Protein AF-A0A7C2YLD4-F1 (afdb_monomer_lite)

Secondary structure (DSSP, 8-state):
-GGGGGG-HHHHHHHHHHHHHHHHHHHHHH---HHHHHHHHHHHHHHHHHHHHHHT-HHHHHHHHHHHHHHHHHHHHHHHHHHHHTT---S-HHHHHHHHHHHHHHHTS----GGGTTHHHHHHHHHHHHTT--HHHHHHHHHHHHHHHHHHHHHHHHHHHHHHHHHHHHHHHHHHH--

Structure (mmCIF, N/CA/C/O backbone):
data_AF-A0A7C2YLD4-F1
#
_entry.id   AF-A0A7C2YLD4-F1
#
loop_
_atom_site.group_PDB
_atom_site.id
_atom_site.type_symbol
_atom_site.label_atom_id
_atom_site.label_alt_id
_atom_site.label_comp_id
_atom_site.label_asym_id
_atom_site.label_entity_id
_atom_site.label_seq_id
_atom_site.pdbx_PDB_ins_code
_atom_site.Cartn_x
_atom_site.Cartn_y
_atom_site.Cartn_z
_atom_site.occupancy
_atom_site.B_iso_or_equiv
_atom_site.auth_seq_id
_atom_site.auth_comp_id
_atom_site.auth_asym_id
_atom_site.auth_atom_id
_atom_site.pdbx_PDB_model_num
ATOM 1 N N . PHE A 1 1 ? 4.840 -29.848 0.152 1.00 43.28 1 PHE A N 1
ATOM 2 C CA . PHE A 1 1 ? 5.461 -29.881 1.495 1.00 43.28 1 PHE A CA 1
ATOM 3 C C . PHE A 1 1 ? 4.477 -30.068 2.658 1.00 43.28 1 PHE A C 1
ATOM 5 O O . PHE A 1 1 ? 4.867 -30.682 3.639 1.00 43.28 1 PHE A O 1
ATOM 12 N N . ILE A 1 2 ? 3.202 -29.664 2.557 1.00 47.59 2 ILE A N 1
ATOM 13 C CA . ILE A 1 2 ? 2.205 -29.841 3.643 1.00 47.59 2 ILE A CA 1
ATOM 14 C C . ILE A 1 2 ? 1.703 -31.302 3.792 1.00 47.59 2 ILE A C 1
ATOM 16 O O . ILE A 1 2 ? 1.250 -31.703 4.857 1.00 47.59 2 ILE A O 1
ATOM 20 N N . LEU A 1 3 ? 1.869 -32.150 2.770 1.00 46.16 3 LEU A N 1
ATOM 21 C CA . LEU A 1 3 ? 1.395 -33.546 2.785 1.00 46.16 3 LEU A CA 1
ATOM 22 C C . LEU A 1 3 ? 2.348 -34.562 3.449 1.00 46.16 3 LEU A C 1
ATOM 24 O O . LEU A 1 3 ? 1.909 -35.654 3.805 1.00 46.16 3 LEU A O 1
ATOM 28 N N . ALA A 1 4 ? 3.619 -34.209 3.685 1.00 47.94 4 ALA A N 1
ATOM 29 C CA . ALA A 1 4 ? 4.602 -35.107 4.311 1.00 47.94 4 ALA A CA 1
ATOM 30 C C . ALA A 1 4 ? 4.502 -35.160 5.852 1.00 47.94 4 ALA A C 1
ATOM 32 O O . ALA A 1 4 ? 5.054 -36.062 6.478 1.00 47.94 4 ALA A O 1
ATOM 33 N N . ALA A 1 5 ? 3.761 -34.234 6.471 1.00 51.66 5 ALA A N 1
ATOM 34 C CA . ALA A 1 5 ? 3.602 -34.155 7.926 1.00 51.66 5 ALA A CA 1
ATOM 35 C C . ALA A 1 5 ? 2.528 -35.110 8.496 1.00 51.66 5 ALA A C 1
ATOM 37 O O . ALA A 1 5 ? 2.407 -35.252 9.711 1.00 51.66 5 ALA A O 1
ATOM 38 N N . SER A 1 6 ? 1.754 -35.802 7.651 1.00 50.22 6 SER A N 1
ATOM 39 C CA . SER A 1 6 ? 0.603 -36.609 8.096 1.00 50.22 6 SER A CA 1
ATOM 40 C C . SER A 1 6 ? 0.952 -38.008 8.635 1.00 50.22 6 SER A C 1
ATOM 42 O O . SER A 1 6 ? 0.062 -38.750 9.051 1.00 50.22 6 SER A O 1
ATOM 44 N N . ARG A 1 7 ? 2.242 -38.376 8.692 1.00 55.91 7 ARG A N 1
ATOM 45 C CA . ARG A 1 7 ? 2.682 -39.723 9.103 1.00 55.91 7 ARG A CA 1
ATOM 46 C C . ARG A 1 7 ? 2.899 -39.903 10.615 1.00 55.91 7 ARG A C 1
ATOM 48 O O . ARG A 1 7 ? 3.012 -41.035 11.070 1.00 55.91 7 ARG A O 1
ATOM 55 N N . HIS A 1 8 ? 2.867 -38.836 11.419 1.00 58.62 8 HIS A N 1
ATOM 56 C CA . HIS A 1 8 ? 2.947 -38.920 12.886 1.00 58.62 8 HIS A CA 1
ATOM 57 C C . HIS A 1 8 ? 1.684 -38.352 13.553 1.00 58.62 8 HIS A C 1
ATOM 59 O O . HIS A 1 8 ? 1.673 -37.231 14.061 1.00 58.62 8 HIS A O 1
ATOM 65 N N . ARG A 1 9 ? 0.617 -39.163 13.616 1.00 59.12 9 ARG A N 1
ATOM 66 C CA . ARG A 1 9 ? -0.630 -38.831 14.345 1.00 59.12 9 ARG A CA 1
ATOM 67 C C . ARG A 1 9 ? -0.390 -38.446 15.818 1.00 59.12 9 ARG A C 1
ATOM 69 O O . ARG A 1 9 ? -1.164 -37.677 16.376 1.00 59.12 9 ARG A O 1
ATOM 76 N N . GLY A 1 10 ? 0.702 -38.921 16.428 1.00 70.31 10 GLY A N 1
ATOM 77 C CA . GLY A 1 10 ? 1.072 -38.600 17.814 1.00 70.31 10 GLY A CA 1
ATOM 78 C C . GLY A 1 10 ? 1.649 -37.194 18.027 1.00 70.31 10 GLY A C 1
ATOM 79 O O . GLY A 1 10 ? 1.343 -36.567 19.036 1.00 70.31 10 GLY A O 1
ATOM 80 N N . LEU A 1 11 ? 2.435 -36.664 17.079 1.00 72.38 11 LEU A N 1
ATOM 81 C CA . LEU A 1 11 ? 3.076 -35.344 17.220 1.00 72.38 11 LEU A CA 1
ATOM 82 C C . LEU A 1 11 ? 2.067 -34.206 17.087 1.00 72.38 11 LEU A C 1
ATOM 84 O O . LEU A 1 11 ? 2.092 -33.261 17.870 1.00 72.38 11 LEU A O 1
ATOM 88 N N . VAL A 1 12 ? 1.147 -34.328 16.130 1.00 71.94 12 VAL A N 1
ATOM 89 C CA . VAL A 1 12 ? 0.083 -33.339 15.921 1.00 71.94 12 VAL A CA 1
ATOM 90 C C . VAL A 1 12 ? -0.879 -33.328 17.111 1.00 71.94 12 VAL A C 1
ATOM 92 O O . VAL A 1 12 ? -1.245 -32.257 17.583 1.00 71.94 12 VAL A O 1
ATOM 95 N N . GLY A 1 13 ? -1.223 -34.502 17.654 1.00 75.75 13 GLY A N 1
ATOM 96 C CA . GLY A 1 13 ? -2.053 -34.612 18.857 1.00 75.75 13 GLY A CA 1
ATOM 97 C C . GLY A 1 13 ? -1.379 -34.041 20.109 1.00 75.75 13 GLY A C 1
ATOM 98 O O . GLY A 1 13 ? -2.013 -33.308 20.866 1.00 75.75 13 GLY A O 1
ATOM 99 N N . TRP A 1 14 ? -0.084 -34.315 20.304 1.00 81.19 14 TRP A N 1
ATOM 100 C CA . TRP A 1 14 ? 0.693 -33.747 21.409 1.00 81.19 14 TRP A CA 1
ATOM 101 C C . TRP A 1 14 ? 0.804 -32.223 21.301 1.00 81.19 14 TRP A C 1
ATOM 103 O O . TRP A 1 14 ? 0.514 -31.526 22.272 1.00 81.19 14 TRP A O 1
ATOM 113 N N . ALA A 1 15 ? 1.144 -31.703 20.117 1.00 78.06 15 ALA A N 1
ATOM 114 C CA . ALA A 1 15 ? 1.256 -30.269 19.879 1.00 78.06 15 ALA A CA 1
ATOM 115 C C . ALA A 1 15 ? -0.093 -29.570 20.082 1.00 78.06 15 ALA A C 1
ATOM 117 O O . ALA A 1 15 ? -0.168 -28.612 20.845 1.00 78.06 15 ALA A O 1
ATOM 118 N N . ALA A 1 16 ? -1.172 -30.081 19.483 1.00 77.88 16 ALA A N 1
ATOM 119 C CA . ALA A 1 16 ? -2.509 -29.516 19.637 1.00 77.88 16 ALA A CA 1
ATOM 120 C C . ALA A 1 16 ? -2.947 -29.476 21.108 1.00 77.88 16 ALA A C 1
ATOM 122 O O . ALA A 1 16 ? -3.412 -28.440 21.575 1.00 77.88 16 ALA A O 1
ATOM 123 N N . ASN A 1 17 ? -2.738 -30.559 21.863 1.00 82.56 17 ASN A N 1
ATOM 124 C CA . ASN A 1 17 ? -3.109 -30.607 23.277 1.00 82.56 17 ASN A CA 1
ATOM 125 C C . ASN A 1 17 ? -2.233 -29.684 24.144 1.00 82.56 17 ASN A C 1
ATOM 127 O O . ASN A 1 17 ? -2.720 -29.071 25.093 1.00 82.56 17 ASN A O 1
ATOM 131 N N . HIS A 1 18 ? -0.947 -29.536 23.811 1.00 82.44 18 HIS A N 1
ATOM 132 C CA . HIS A 1 18 ? -0.045 -28.631 24.523 1.00 82.44 18 HIS A CA 1
ATOM 133 C C . HIS A 1 18 ? -0.377 -27.161 24.243 1.00 82.44 18 HIS A C 1
ATOM 135 O O . HIS A 1 18 ? -0.500 -26.377 25.183 1.00 82.44 18 HIS A O 1
ATOM 141 N N . PHE A 1 19 ? -0.607 -26.802 22.976 1.00 82.56 19 PHE A N 1
ATOM 142 C CA . PHE A 1 19 ? -1.085 -25.476 22.581 1.00 82.56 19 PHE A CA 1
ATOM 143 C C . PHE A 1 19 ? -2.439 -25.162 23.218 1.00 82.56 19 PHE A C 1
ATOM 145 O O . PHE A 1 19 ? -2.616 -24.070 23.749 1.00 82.56 19 PHE A O 1
ATOM 152 N N . PHE A 1 20 ? -3.367 -26.121 23.242 1.00 78.44 20 PHE A N 1
ATOM 153 C CA . PHE A 1 20 ? -4.684 -25.950 23.851 1.00 78.44 20 PHE A CA 1
ATOM 154 C C . PHE A 1 20 ? -4.600 -25.750 25.369 1.00 78.44 20 PHE A C 1
ATOM 156 O O . PHE A 1 20 ? -5.187 -24.809 25.900 1.00 78.44 20 PHE A O 1
ATOM 163 N N . ASN A 1 21 ? -3.815 -26.569 26.076 1.00 82.25 21 ASN A N 1
ATOM 164 C CA . ASN A 1 21 ? -3.615 -26.419 27.519 1.00 82.25 21 ASN A CA 1
ATOM 165 C C . ASN A 1 21 ? -2.863 -25.136 27.880 1.00 82.25 21 ASN A C 1
ATOM 167 O O . ASN A 1 21 ? -3.177 -24.511 28.896 1.00 82.25 21 ASN A O 1
ATOM 171 N N . PHE A 1 22 ? -1.885 -24.730 27.067 1.00 81.62 22 PHE A N 1
ATOM 172 C CA . PHE A 1 22 ? -1.181 -23.464 27.236 1.00 81.62 22 PHE A CA 1
ATOM 173 C C . PHE A 1 22 ? -2.128 -22.282 27.021 1.00 81.62 22 PHE A C 1
ATOM 175 O O . PHE A 1 22 ? -2.230 -21.430 27.897 1.00 81.62 22 PHE A O 1
ATOM 182 N N . TYR A 1 23 ? -2.888 -22.279 25.922 1.00 74.75 23 TYR A N 1
ATOM 183 C CA . TYR A 1 23 ? -3.897 -21.268 25.613 1.00 74.75 23 TYR A CA 1
ATOM 184 C C . TYR A 1 23 ? -4.95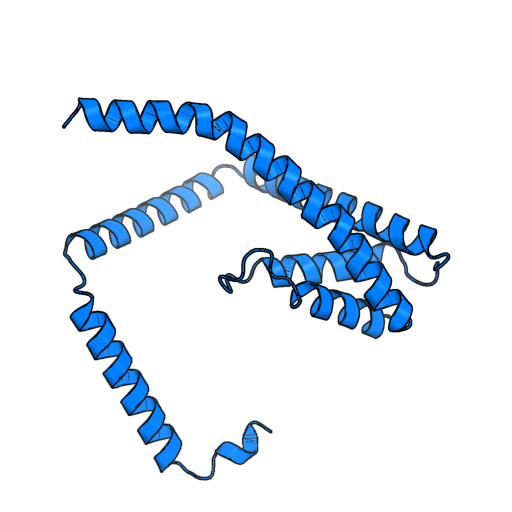3 -21.167 26.719 1.00 74.75 23 TYR A C 1
ATOM 186 O O . TYR A 1 23 ? -5.197 -20.081 27.239 1.00 74.75 23 TYR A O 1
ATOM 194 N N . TYR A 1 24 ? -5.512 -22.294 27.167 1.00 75.50 24 TYR A N 1
ATOM 195 C CA . TYR A 1 24 ? -6.503 -22.323 28.242 1.00 75.50 24 TYR A CA 1
ATOM 196 C C . TYR A 1 24 ? -5.931 -21.819 29.575 1.00 75.50 24 TYR A C 1
ATOM 198 O O . TYR A 1 24 ? -6.574 -21.019 30.257 1.00 75.50 24 TYR A O 1
ATOM 206 N N . LYS A 1 25 ? -4.705 -22.221 29.946 1.00 77.19 25 LYS A N 1
ATOM 207 C CA . LYS A 1 25 ? -4.023 -21.680 31.136 1.00 77.19 25 LYS A CA 1
ATOM 208 C C . LYS A 1 25 ? -3.753 -20.187 31.004 1.00 77.19 25 LYS A C 1
ATOM 210 O O . LYS A 1 25 ? -3.912 -19.476 31.990 1.00 77.19 25 LYS A O 1
ATOM 215 N N . PHE A 1 26 ? -3.365 -19.717 29.824 1.00 76.44 26 PHE A N 1
ATOM 216 C CA . PHE A 1 26 ? -3.095 -18.308 29.565 1.00 76.44 26 PHE A CA 1
ATOM 217 C C . PHE A 1 26 ? -4.378 -17.479 29.692 1.00 76.44 26 PHE A C 1
ATOM 219 O O . PHE A 1 26 ? -4.415 -16.546 30.485 1.00 76.44 26 PHE A O 1
ATOM 226 N N . ILE A 1 27 ? -5.473 -17.892 29.045 1.00 74.00 27 ILE A N 1
ATOM 227 C CA . ILE A 1 27 ? -6.790 -17.239 29.149 1.00 74.00 27 ILE A CA 1
ATOM 228 C C . ILE A 1 27 ? -7.316 -17.257 30.590 1.00 74.00 27 ILE A C 1
ATOM 230 O O . ILE A 1 27 ? -7.807 -16.245 31.089 1.00 74.00 27 ILE A O 1
ATOM 234 N N . LYS A 1 28 ? -7.182 -18.386 31.297 1.00 70.06 28 LYS A N 1
ATOM 235 C CA . LYS A 1 28 ? -7.620 -18.503 32.695 1.00 70.06 28 LYS A CA 1
ATOM 236 C C . LYS A 1 28 ? -6.775 -17.643 33.641 1.00 70.06 28 LYS A C 1
ATOM 238 O O . LYS A 1 28 ? -7.323 -17.083 34.584 1.00 70.06 28 LYS A O 1
ATOM 243 N N . LYS A 1 29 ? -5.468 -17.517 33.387 1.00 69.00 29 LYS A N 1
ATOM 244 C CA . LYS A 1 29 ? -4.536 -16.683 34.167 1.00 69.00 29 LYS A CA 1
ATOM 245 C C . LYS A 1 29 ? -4.721 -15.189 33.897 1.00 69.00 29 LYS A C 1
ATOM 247 O O . LYS A 1 29 ? -4.512 -14.394 34.803 1.00 69.00 29 LYS A O 1
ATOM 252 N N . VAL A 1 30 ? -5.143 -14.827 32.685 1.00 68.25 30 VAL A N 1
ATOM 253 C CA . VAL A 1 30 ? -5.494 -13.448 32.313 1.00 68.25 30 VAL A CA 1
ATOM 254 C 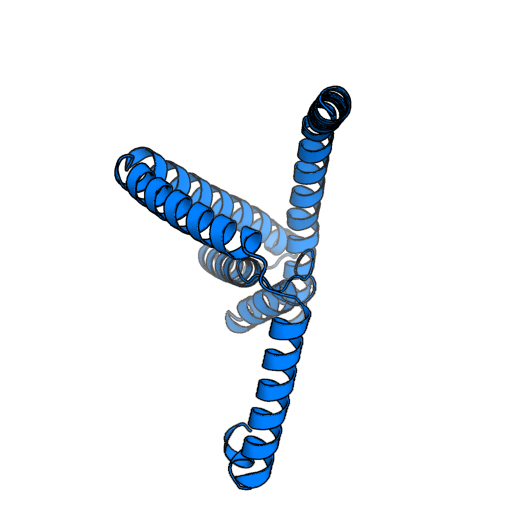C . VAL A 1 30 ? -6.805 -13.000 32.967 1.00 68.25 30 VAL A C 1
ATOM 256 O O . VAL A 1 30 ? -7.012 -11.803 33.094 1.00 68.25 30 VAL A O 1
ATOM 259 N N . GLY A 1 31 ? -7.638 -13.929 33.456 1.00 57.78 31 GLY A N 1
ATOM 260 C CA . GLY A 1 31 ? -8.829 -13.613 34.243 1.00 57.78 31 GLY A CA 1
ATOM 261 C C . GLY A 1 31 ? -9.807 -12.751 33.451 1.00 57.78 31 GLY A C 1
ATOM 262 O O . GLY A 1 31 ? -9.749 -11.528 33.499 1.00 57.78 31 GLY A O 1
ATOM 263 N N . VAL A 1 32 ? -10.729 -13.382 32.718 1.00 61.94 32 VAL A N 1
ATOM 264 C CA . VAL A 1 32 ? -11.802 -12.658 32.019 1.00 61.94 32 VAL A CA 1
ATOM 265 C C . VAL A 1 32 ? -12.736 -12.046 33.063 1.00 61.94 32 VAL A C 1
ATOM 267 O O . VAL A 1 32 ? -13.715 -12.664 33.490 1.00 61.94 32 VAL A O 1
ATOM 270 N N . ASP A 1 33 ? -12.380 -10.846 33.507 1.00 73.75 33 ASP A N 1
ATOM 271 C CA . ASP A 1 33 ? -13.109 -10.084 34.503 1.00 73.75 33 ASP A CA 1
ATOM 272 C C . ASP A 1 33 ? -14.512 -9.745 33.975 1.00 73.75 33 ASP A C 1
ATOM 274 O O . ASP A 1 33 ? -14.747 -9.672 32.762 1.00 73.75 33 ASP A O 1
ATOM 278 N N . LYS A 1 34 ? -15.474 -9.520 34.874 1.00 72.38 34 LYS A N 1
ATOM 279 C CA . LYS A 1 34 ? -16.851 -9.155 34.498 1.00 72.38 34 LYS A CA 1
ATOM 280 C C . LYS A 1 34 ? -16.874 -7.920 33.584 1.00 72.38 34 LYS A C 1
ATOM 282 O O . LYS A 1 34 ? -17.679 -7.873 32.656 1.00 72.38 34 LYS A O 1
ATOM 287 N N . ARG A 1 35 ? -15.915 -7.001 33.766 1.00 70.31 35 ARG A N 1
ATOM 288 C CA . ARG A 1 35 ? -15.681 -5.833 32.900 1.00 70.31 35 ARG A CA 1
ATOM 289 C C . ARG A 1 35 ? -15.319 -6.195 31.458 1.00 70.31 35 ARG A C 1
ATOM 291 O O . ARG A 1 35 ? -15.818 -5.556 30.541 1.00 70.31 35 ARG A O 1
ATOM 298 N N . ALA A 1 36 ? -14.494 -7.220 31.234 1.00 74.19 36 ALA A N 1
ATOM 299 C CA . ALA A 1 36 ? -14.122 -7.648 29.883 1.00 74.19 36 ALA A CA 1
ATOM 300 C C . ALA A 1 36 ? -15.326 -8.237 29.129 1.00 74.19 36 ALA A C 1
ATOM 302 O O . ALA A 1 36 ? -15.492 -7.988 27.937 1.00 74.19 36 ALA A O 1
ATOM 303 N N . LYS A 1 37 ? -16.206 -8.963 29.836 1.00 75.88 37 LYS A N 1
ATOM 304 C CA . LYS A 1 37 ? -17.455 -9.493 29.261 1.00 75.88 37 LYS A CA 1
ATOM 305 C C . LYS A 1 37 ? -18.458 -8.388 28.934 1.00 75.88 37 LYS A C 1
ATOM 307 O O . LYS A 1 37 ? -19.016 -8.407 27.843 1.00 75.88 37 LYS A O 1
ATOM 312 N N . GLN A 1 38 ? -18.649 -7.425 29.839 1.00 78.38 38 GLN A N 1
ATOM 313 C CA . GLN A 1 38 ? -19.506 -6.260 29.584 1.00 78.38 38 GLN A CA 1
ATOM 314 C C . GLN A 1 38 ? -18.990 -5.432 28.409 1.00 78.38 38 GLN A C 1
ATOM 316 O O . GLN A 1 38 ? -19.747 -5.161 27.487 1.00 78.38 38 GLN A O 1
ATOM 321 N N . LYS A 1 39 ? -17.688 -5.130 28.369 1.00 80.06 39 LYS A N 1
ATOM 322 C CA . LYS A 1 39 ? -17.097 -4.347 27.279 1.00 80.06 39 LYS A CA 1
ATOM 323 C C . LYS A 1 39 ? -17.193 -5.052 25.923 1.00 80.06 39 LYS A C 1
ATOM 325 O O . LYS A 1 39 ? -17.437 -4.400 24.911 1.00 80.06 39 LYS A O 1
ATOM 330 N N . ALA A 1 40 ? -17.056 -6.380 25.897 1.00 78.88 40 ALA A N 1
ATOM 331 C CA . ALA A 1 40 ? -17.285 -7.176 24.693 1.00 78.88 40 ALA A CA 1
ATOM 332 C C . ALA A 1 40 ? -18.758 -7.142 24.239 1.00 78.88 40 ALA A C 1
ATOM 334 O O . ALA A 1 40 ? -19.018 -6.999 23.045 1.00 78.88 40 ALA A O 1
ATOM 335 N N . GLN A 1 41 ? -19.718 -7.228 25.170 1.00 82.38 41 GLN A N 1
ATOM 336 C CA . GLN A 1 41 ? -21.149 -7.098 24.862 1.00 82.38 41 GLN A CA 1
ATOM 337 C C . GLN A 1 41 ? -21.495 -5.699 24.343 1.00 82.38 41 GLN A C 1
ATOM 339 O O . GLN A 1 41 ? -22.130 -5.585 23.300 1.00 82.38 41 GLN A O 1
ATOM 344 N N . GLU A 1 42 ? -21.014 -4.647 25.004 1.00 84.75 42 GLU A N 1
ATOM 345 C CA . GLU A 1 42 ? -21.202 -3.257 24.576 1.00 84.75 42 GLU A CA 1
ATOM 346 C C . GLU A 1 42 ? -20.619 -3.008 23.184 1.00 84.75 42 GLU A C 1
ATOM 348 O O . GLU A 1 42 ? -21.300 -2.455 22.329 1.00 84.75 42 GLU A O 1
ATOM 353 N N . THR A 1 43 ? -19.397 -3.485 22.918 1.00 81.38 43 THR A N 1
ATOM 354 C CA . THR A 1 43 ? -18.760 -3.344 21.596 1.00 81.38 43 THR A CA 1
ATOM 355 C C . THR A 1 43 ? -19.552 -4.088 20.517 1.00 81.38 43 THR A C 1
ATOM 357 O O . THR A 1 43 ? -19.685 -3.593 19.402 1.00 81.38 43 THR A O 1
ATOM 360 N N . THR A 1 44 ? -20.119 -5.255 20.841 1.00 82.12 44 THR A N 1
ATOM 361 C CA . THR A 1 44 ? -20.943 -6.035 19.901 1.00 82.12 44 THR A CA 1
ATOM 362 C C . THR A 1 44 ? -22.249 -5.311 19.567 1.00 82.12 44 THR A C 1
ATOM 364 O O . THR A 1 44 ? -22.626 -5.240 18.398 1.00 82.12 44 THR A O 1
ATOM 367 N N . ILE A 1 45 ? -22.918 -4.739 20.574 1.00 84.56 45 ILE A N 1
ATOM 368 C CA . ILE A 1 45 ? -24.155 -3.966 20.390 1.00 84.56 45 ILE A CA 1
ATOM 369 C C . ILE A 1 45 ? -23.866 -2.695 19.583 1.00 84.56 45 ILE A C 1
ATOM 371 O O . ILE A 1 45 ? -24.523 -2.456 18.576 1.00 84.56 45 ILE A O 1
ATOM 375 N N . GLN A 1 46 ? -22.820 -1.944 19.941 1.00 86.25 46 GLN A N 1
ATOM 376 C CA . GLN A 1 46 ? -22.411 -0.737 19.215 1.00 86.25 46 GLN A CA 1
ATOM 377 C C . GLN A 1 46 ? -22.046 -1.023 17.754 1.00 86.25 46 GLN A C 1
ATOM 379 O O . GLN A 1 46 ? -22.386 -0.241 16.870 1.00 86.25 46 GLN A O 1
ATOM 384 N N . PHE A 1 47 ? -21.375 -2.144 17.479 1.00 81.56 47 PHE A N 1
ATOM 385 C CA . PHE A 1 47 ? -21.051 -2.551 16.114 1.00 81.56 47 PHE A CA 1
ATOM 386 C C . PHE A 1 47 ? -22.313 -2.880 15.306 1.00 81.56 47 PHE A C 1
ATOM 388 O O . PHE A 1 47 ? -22.442 -2.449 14.161 1.00 81.56 47 PHE A O 1
ATOM 395 N N . SER A 1 48 ? -23.267 -3.594 15.915 1.00 85.56 48 SER A N 1
ATOM 396 C CA . SER A 1 48 ? -24.565 -3.891 15.301 1.00 85.56 48 SER A CA 1
ATOM 397 C C . SER A 1 48 ? -25.346 -2.611 14.988 1.00 85.56 48 SER A C 1
ATOM 399 O O . SER A 1 48 ? -25.813 -2.438 13.862 1.00 85.56 48 SER A O 1
ATOM 401 N N . ASP A 1 49 ? -25.433 -1.684 15.941 1.00 83.69 49 ASP A N 1
ATOM 402 C CA . ASP A 1 49 ? -26.130 -0.406 15.765 1.00 83.69 49 ASP A CA 1
ATOM 403 C C . ASP A 1 49 ? -25.457 0.474 14.700 1.00 83.69 49 ASP A C 1
ATOM 405 O O . ASP A 1 49 ? -26.137 1.106 13.888 1.00 83.69 49 ASP A O 1
ATOM 409 N N . ALA A 1 50 ? -24.122 0.471 14.634 1.00 79.88 50 ALA A N 1
ATOM 410 C CA . ALA A 1 50 ? -23.369 1.172 13.598 1.00 79.88 50 ALA A CA 1
ATOM 411 C C . ALA A 1 50 ? -23.623 0.591 12.196 1.00 79.88 50 ALA A C 1
ATOM 413 O O . ALA A 1 50 ? -23.792 1.359 11.250 1.00 79.88 50 ALA A O 1
ATOM 414 N N . ILE A 1 51 ? -23.707 -0.739 12.052 1.00 78.94 51 ILE A N 1
ATOM 415 C CA . ILE A 1 51 ? -24.054 -1.392 10.777 1.00 78.94 51 ILE A CA 1
ATOM 416 C C . ILE A 1 51 ? -25.472 -1.017 10.347 1.00 78.94 51 ILE A C 1
ATOM 418 O O . ILE A 1 51 ? -25.693 -0.666 9.186 1.00 78.94 51 ILE A O 1
ATOM 422 N N . VAL A 1 52 ? -26.431 -1.054 11.275 1.00 81.12 52 VAL A N 1
ATOM 423 C CA . VAL A 1 52 ? -27.819 -0.672 10.988 1.00 81.12 52 VAL A CA 1
ATOM 424 C C . VAL A 1 52 ? -27.886 0.800 10.573 1.00 81.12 52 VAL A C 1
ATOM 426 O O . VAL A 1 52 ? -28.507 1.107 9.555 1.00 81.12 52 VAL A O 1
ATOM 429 N N . SER A 1 53 ? -27.187 1.693 11.276 1.00 72.81 53 SER A N 1
ATOM 430 C CA . SER A 1 53 ? -27.102 3.124 10.952 1.00 72.81 53 SER A CA 1
ATOM 431 C C . SER A 1 53 ? -26.440 3.390 9.589 1.00 72.81 53 SER A C 1
ATOM 433 O O . SER A 1 53 ? -26.976 4.137 8.768 1.00 72.81 53 SER A O 1
ATOM 435 N N . MET A 1 54 ? -25.334 2.703 9.275 1.00 68.75 54 MET A N 1
ATOM 436 C CA . MET A 1 54 ? -24.703 2.761 7.951 1.00 68.75 54 MET A CA 1
ATOM 437 C C . MET A 1 54 ? -25.647 2.278 6.844 1.00 68.75 54 MET A C 1
ATOM 439 O O . MET A 1 54 ? -25.704 2.907 5.788 1.00 68.75 54 MET A O 1
ATOM 443 N N . SER A 1 55 ? -26.438 1.224 7.083 1.00 72.31 55 SER A N 1
ATOM 444 C CA . SER A 1 55 ? -27.380 0.707 6.076 1.00 72.31 55 SER A CA 1
ATOM 445 C C . SER A 1 55 ? -28.489 1.701 5.706 1.00 72.31 55 SER A C 1
ATOM 447 O O . SER A 1 55 ? -29.006 1.652 4.592 1.00 72.31 55 SER A O 1
ATOM 449 N N . HIS A 1 56 ? -28.804 2.657 6.588 1.00 71.81 56 HIS A N 1
ATOM 450 C CA . HIS A 1 56 ? -29.797 3.701 6.328 1.00 71.81 56 HIS A CA 1
ATOM 451 C C . HIS A 1 56 ? -29.224 4.925 5.584 1.00 71.81 56 HIS A C 1
ATOM 453 O O . HIS A 1 56 ? -29.985 5.820 5.217 1.00 71.81 56 HIS A O 1
ATOM 459 N N . SER A 1 57 ? -27.911 4.980 5.310 1.00 73.56 57 SER A N 1
ATOM 460 C CA . SER A 1 57 ? -27.252 6.099 4.611 1.00 73.56 57 SER A CA 1
ATOM 461 C C . SER A 1 57 ? -26.525 5.653 3.325 1.00 73.56 57 SER A C 1
ATOM 463 O O . SER A 1 57 ? -25.297 5.734 3.232 1.00 73.56 57 SER A O 1
ATOM 465 N N . PRO A 1 58 ? -27.257 5.234 2.270 1.00 75.88 58 PRO A N 1
ATOM 466 C CA . PRO A 1 58 ? -26.654 4.728 1.028 1.00 75.88 58 PRO A CA 1
ATOM 467 C C . PRO A 1 58 ? -25.709 5.741 0.360 1.00 75.88 58 PRO A C 1
ATOM 469 O O . PRO A 1 58 ? -24.710 5.359 -0.249 1.00 75.88 58 PRO A O 1
ATOM 472 N N . MET A 1 59 ? -25.975 7.041 0.530 1.00 80.44 59 MET A N 1
ATOM 473 C CA . MET A 1 59 ? -25.111 8.109 0.022 1.00 80.44 59 MET A CA 1
ATOM 474 C C . MET A 1 59 ? -23.754 8.159 0.742 1.00 80.44 59 MET A C 1
ATOM 476 O O . MET A 1 59 ? -22.732 8.391 0.102 1.00 80.44 59 MET A O 1
ATOM 480 N N . GLY A 1 60 ? -23.717 7.900 2.053 1.00 82.12 60 GLY A N 1
ATOM 481 C CA . GLY A 1 60 ? -22.471 7.865 2.821 1.00 82.12 60 GLY A CA 1
ATOM 482 C C . GLY A 1 60 ? -21.575 6.701 2.397 1.00 82.12 60 GLY A C 1
ATOM 483 O O . GLY A 1 60 ? -20.378 6.886 2.180 1.00 82.12 60 GLY A O 1
ATOM 484 N N . ALA A 1 61 ? -22.169 5.524 2.180 1.00 83.25 61 ALA A N 1
ATOM 485 C CA . ALA A 1 61 ? -21.455 4.358 1.668 1.00 83.25 61 ALA A CA 1
ATOM 486 C C . ALA A 1 61 ? -20.887 4.605 0.258 1.00 83.25 61 ALA A C 1
ATOM 488 O O . ALA A 1 61 ? -19.709 4.338 0.014 1.00 83.25 61 ALA A O 1
ATOM 489 N N . LEU A 1 62 ? -21.674 5.191 -0.651 1.00 88.38 62 LEU A N 1
ATOM 490 C CA . LEU A 1 62 ? -21.205 5.538 -1.998 1.00 88.38 62 LEU A CA 1
ATOM 491 C C . LEU A 1 62 ? -20.074 6.570 -1.982 1.00 88.38 62 LEU A C 1
ATOM 493 O O . LEU A 1 62 ? -19.082 6.391 -2.684 1.00 88.38 62 LEU A O 1
ATOM 497 N N . LEU A 1 63 ? -20.187 7.621 -1.165 1.00 89.06 63 LEU A N 1
ATOM 498 C CA . LEU A 1 63 ? -19.119 8.611 -1.002 1.00 89.06 63 LEU A CA 1
ATOM 499 C C . LEU A 1 63 ? -17.842 7.972 -0.460 1.00 89.06 63 LEU A C 1
ATOM 501 O O . LEU A 1 63 ? -16.765 8.235 -0.986 1.00 89.06 63 LEU A O 1
ATOM 505 N N . SER A 1 64 ? -17.955 7.088 0.532 1.00 88.88 64 SER A N 1
ATOM 506 C CA . SER A 1 64 ? -16.792 6.379 1.068 1.00 88.88 64 SER A CA 1
ATOM 507 C C . SER A 1 64 ? -16.109 5.511 0.008 1.00 88.88 64 SER A C 1
ATOM 509 O O . SER A 1 64 ? -14.887 5.550 -0.127 1.00 88.88 64 SER A O 1
ATOM 511 N N . LEU A 1 65 ? -16.892 4.812 -0.818 1.00 90.44 65 LEU A N 1
ATOM 512 C CA . LEU A 1 65 ? -16.373 3.997 -1.909 1.00 90.44 65 LEU A CA 1
ATOM 513 C C . LEU A 1 65 ? -15.694 4.863 -2.974 1.00 90.44 65 LEU A C 1
ATOM 515 O O . LEU A 1 65 ? -14.592 4.539 -3.407 1.00 90.44 65 LEU A O 1
ATOM 519 N N . MET A 1 66 ? -16.300 5.992 -3.350 1.00 93.25 66 MET A N 1
ATOM 520 C CA . MET A 1 66 ? -15.693 6.940 -4.288 1.00 93.25 66 MET A CA 1
ATOM 521 C C . MET A 1 66 ? -14.367 7.498 -3.765 1.00 93.25 66 MET A C 1
ATOM 523 O O . MET A 1 66 ? -13.412 7.597 -4.531 1.00 93.25 66 MET A O 1
ATOM 527 N N . ILE A 1 67 ? -14.277 7.810 -2.470 1.00 93.69 67 ILE A N 1
ATOM 528 C CA . ILE A 1 67 ? -13.036 8.289 -1.848 1.00 93.69 67 ILE A CA 1
ATOM 529 C C . ILE A 1 67 ? -11.950 7.208 -1.895 1.00 93.69 67 ILE A C 1
ATOM 531 O O . ILE A 1 67 ? -10.809 7.511 -2.240 1.00 93.69 67 ILE A O 1
ATOM 535 N N . ILE A 1 68 ? -12.291 5.951 -1.596 1.00 93.12 68 ILE A N 1
ATOM 536 C CA . ILE A 1 68 ? -11.343 4.828 -1.649 1.00 93.12 68 ILE A CA 1
ATOM 537 C C . ILE A 1 68 ? -10.841 4.613 -3.080 1.00 93.12 68 ILE A C 1
ATOM 539 O O . ILE A 1 68 ? -9.636 4.524 -3.303 1.00 93.12 68 ILE A O 1
ATOM 543 N N . VAL A 1 69 ? -11.745 4.599 -4.064 1.00 94.00 69 VAL A N 1
ATOM 544 C CA . VAL A 1 69 ? -11.378 4.453 -5.481 1.00 94.00 69 VAL A CA 1
ATOM 545 C C . VAL A 1 69 ? -10.503 5.620 -5.940 1.00 94.00 69 VAL A C 1
ATOM 547 O O . VAL A 1 69 ? -9.482 5.402 -6.588 1.00 94.00 69 VAL A O 1
ATOM 550 N N . ALA A 1 70 ? -10.852 6.855 -5.577 1.00 95.50 70 ALA A N 1
ATOM 551 C CA . ALA A 1 70 ? -10.053 8.028 -5.913 1.00 95.50 70 ALA A CA 1
ATOM 552 C C . ALA A 1 70 ? -8.647 7.946 -5.301 1.00 95.50 70 ALA A C 1
ATOM 554 O O . ALA A 1 70 ? -7.664 8.186 -6.000 1.00 95.50 70 ALA A O 1
ATOM 555 N N . ARG A 1 71 ? -8.535 7.547 -4.027 1.00 93.94 71 ARG A N 1
ATOM 556 C CA . ARG A 1 71 ? -7.243 7.324 -3.365 1.00 93.94 71 ARG A CA 1
ATOM 557 C C . ARG A 1 71 ? -6.409 6.288 -4.120 1.00 93.94 71 ARG A C 1
ATOM 559 O O . ARG A 1 71 ? -5.242 6.554 -4.404 1.00 93.94 71 ARG A O 1
ATOM 566 N N . LEU A 1 72 ? -7.007 5.150 -4.475 1.00 94.88 72 LEU A N 1
ATOM 567 C CA . LEU A 1 72 ? -6.330 4.078 -5.205 1.00 94.88 72 LEU A CA 1
ATOM 568 C C . LEU A 1 72 ? -5.809 4.567 -6.565 1.00 94.88 72 LEU A C 1
ATOM 570 O O . LEU A 1 72 ? -4.667 4.288 -6.925 1.00 94.88 72 LEU A O 1
ATOM 574 N N . LEU A 1 73 ? -6.611 5.342 -7.303 1.00 96.06 73 LEU A N 1
ATOM 575 C CA . LEU A 1 73 ? -6.213 5.905 -8.596 1.00 96.06 73 LEU A CA 1
ATOM 576 C C . LEU A 1 73 ? -5.089 6.937 -8.467 1.00 96.06 73 LEU A C 1
ATOM 578 O O . LEU A 1 73 ? -4.168 6.939 -9.281 1.00 96.06 73 LEU A O 1
ATOM 582 N N . VAL A 1 74 ? -5.121 7.786 -7.436 1.00 95.81 74 VAL A N 1
ATOM 583 C CA . VAL A 1 74 ? -4.026 8.728 -7.148 1.00 95.81 74 VAL A CA 1
ATOM 584 C C . VAL A 1 74 ? -2.740 7.967 -6.825 1.00 95.81 74 VAL A C 1
ATOM 586 O O . VAL A 1 74 ? -1.677 8.301 -7.346 1.00 95.81 74 VAL A O 1
ATOM 589 N N . ALA A 1 75 ? -2.827 6.906 -6.024 1.00 94.50 75 ALA A N 1
ATOM 590 C CA . ALA A 1 75 ? -1.681 6.066 -5.695 1.00 94.50 75 ALA A CA 1
ATOM 591 C C . ALA A 1 75 ? -1.123 5.346 -6.942 1.00 94.50 75 ALA A C 1
ATOM 593 O O . ALA A 1 75 ? 0.092 5.314 -7.151 1.00 94.50 75 ALA A O 1
ATOM 594 N N . ALA A 1 76 ? -2.000 4.839 -7.815 1.00 96.50 76 ALA A N 1
ATOM 595 C CA . ALA A 1 76 ? -1.620 4.255 -9.100 1.00 96.50 76 ALA A CA 1
ATOM 596 C C . ALA A 1 76 ? -0.962 5.281 -10.035 1.00 96.50 76 ALA A C 1
ATOM 598 O O . ALA A 1 76 ? 0.007 4.950 -10.716 1.00 96.50 76 ALA A O 1
ATOM 599 N N . LEU A 1 77 ? -1.418 6.537 -10.028 1.00 96.94 77 LEU A N 1
ATOM 600 C CA . LEU A 1 77 ? -0.809 7.618 -10.802 1.00 96.94 77 LEU A CA 1
ATOM 601 C C . LEU A 1 77 ? 0.613 7.930 -10.319 1.00 96.94 77 LEU A C 1
ATOM 603 O O . LEU A 1 77 ? 1.520 8.050 -11.138 1.00 96.94 77 LEU A O 1
ATOM 607 N N . VAL A 1 78 ? 0.837 8.008 -9.003 1.00 96.06 78 VAL A N 1
ATOM 608 C CA . VAL A 1 78 ? 2.192 8.158 -8.438 1.00 96.06 78 VAL A CA 1
ATOM 609 C C . VAL A 1 78 ? 3.080 6.992 -8.869 1.00 96.06 78 VAL A C 1
ATOM 611 O O . VAL A 1 78 ? 4.201 7.203 -9.326 1.00 96.06 78 VAL A O 1
ATOM 614 N N . SER A 1 79 ? 2.562 5.765 -8.793 1.00 96.06 79 SER A N 1
ATOM 615 C CA . SER A 1 79 ? 3.288 4.573 -9.231 1.00 96.06 79 SER A CA 1
ATOM 616 C C . SER A 1 79 ? 3.620 4.594 -10.724 1.00 96.06 79 SER A C 1
ATOM 618 O O . SER A 1 79 ? 4.733 4.247 -11.114 1.00 96.06 79 SER A O 1
ATOM 620 N N . TYR A 1 80 ? 2.696 5.057 -11.564 1.00 96.69 80 TYR A N 1
ATOM 621 C CA . TYR A 1 80 ? 2.938 5.265 -12.988 1.00 96.69 80 TYR A CA 1
ATOM 622 C C . TYR A 1 80 ? 4.102 6.232 -13.231 1.00 96.69 80 TYR A C 1
ATOM 624 O O . TYR A 1 80 ? 5.021 5.911 -13.983 1.00 96.69 80 TYR A O 1
ATOM 632 N N . TRP A 1 81 ? 4.135 7.369 -12.531 1.00 96.62 81 TRP A N 1
ATOM 633 C CA . TRP A 1 81 ? 5.248 8.315 -12.637 1.00 96.62 81 TRP A CA 1
ATOM 634 C C . TRP A 1 81 ? 6.588 7.730 -12.181 1.00 96.62 81 TRP A C 1
ATOM 636 O O . TRP A 1 81 ? 7.618 8.062 -12.769 1.00 96.62 81 TRP A O 1
ATOM 646 N N . VAL A 1 82 ? 6.596 6.821 -11.201 1.00 96.81 82 VAL A N 1
ATOM 647 C CA . VAL A 1 82 ? 7.819 6.102 -10.809 1.00 96.81 82 VAL A CA 1
ATOM 648 C C . VAL A 1 82 ? 8.338 5.250 -11.970 1.00 96.81 82 VAL A C 1
ATOM 650 O O . VAL A 1 82 ? 9.509 5.371 -12.329 1.00 96.81 82 VAL A O 1
ATOM 653 N N . PHE A 1 83 ? 7.484 4.458 -12.623 1.00 96.50 83 PHE A N 1
ATOM 654 C CA . PHE A 1 83 ? 7.895 3.666 -13.791 1.00 96.50 83 PHE A CA 1
ATOM 655 C C . PHE A 1 83 ? 8.403 4.536 -14.949 1.00 96.50 83 PHE A C 1
ATOM 657 O O . PHE A 1 83 ? 9.446 4.232 -15.534 1.00 96.50 83 PHE A O 1
ATOM 664 N N . VAL A 1 84 ? 7.740 5.667 -15.212 1.00 95.81 84 VAL A N 1
ATOM 665 C CA . VAL A 1 84 ? 8.189 6.652 -16.210 1.00 95.81 84 VAL A CA 1
ATOM 666 C C . VAL A 1 84 ? 9.568 7.215 -15.856 1.00 95.81 84 VAL A C 1
ATOM 668 O O . VAL A 1 84 ? 10.437 7.283 -16.722 1.00 95.81 84 VAL A O 1
ATOM 671 N N . SER A 1 85 ? 9.823 7.555 -14.588 1.00 95.88 85 SER A N 1
ATOM 672 C CA . SER A 1 85 ? 11.133 8.069 -14.150 1.00 95.88 85 SER A CA 1
ATOM 673 C C . SER A 1 85 ? 12.270 7.051 -14.302 1.00 95.88 85 SER A C 1
ATOM 675 O O . SER A 1 85 ? 13.429 7.424 -14.475 1.00 95.88 85 SER A O 1
ATOM 677 N N . MET A 1 86 ? 11.934 5.760 -14.298 1.00 94.75 86 MET A N 1
ATOM 678 C CA . MET A 1 86 ? 12.858 4.656 -14.556 1.00 94.75 86 MET A CA 1
ATOM 679 C C . MET A 1 86 ? 12.994 4.317 -16.050 1.00 94.75 86 MET A C 1
ATOM 681 O O . MET A 1 86 ? 13.666 3.345 -16.391 1.00 94.75 86 MET A O 1
ATOM 685 N N . ASN A 1 87 ? 12.376 5.101 -16.943 1.00 95.00 87 ASN A N 1
ATOM 686 C CA . ASN A 1 87 ? 12.294 4.853 -18.386 1.00 95.00 87 ASN A CA 1
ATOM 687 C C . ASN A 1 87 ? 11.670 3.492 -18.750 1.00 95.00 87 ASN A C 1
ATOM 689 O O . ASN A 1 87 ? 12.015 2.901 -19.775 1.00 95.00 87 ASN A O 1
ATOM 693 N N . TYR A 1 88 ? 10.746 2.984 -17.928 1.00 93.94 88 TYR A N 1
ATOM 694 C CA . TYR A 1 88 ? 10.046 1.729 -18.185 1.00 93.94 88 TYR A CA 1
ATOM 695 C C . TYR A 1 88 ? 8.577 1.983 -18.544 1.00 93.94 88 TYR A C 1
ATOM 697 O O . TYR A 1 88 ? 7.787 2.406 -17.706 1.00 93.94 88 TYR A O 1
ATOM 705 N N . TYR A 1 89 ? 8.210 1.673 -19.790 1.00 93.19 89 TYR A N 1
ATOM 706 C CA . TYR A 1 89 ? 6.864 1.889 -20.349 1.00 93.19 89 TYR A CA 1
ATOM 707 C C . TYR A 1 89 ? 6.135 0.579 -20.687 1.00 93.19 89 TYR A C 1
ATOM 709 O O . TYR A 1 89 ? 5.107 0.594 -21.352 1.00 93.19 89 TYR A O 1
ATOM 717 N N . GLY A 1 90 ? 6.685 -0.566 -20.268 1.00 91.56 90 GLY A N 1
ATOM 718 C CA . GLY A 1 90 ? 6.162 -1.894 -20.609 1.00 91.56 90 GLY A CA 1
ATOM 719 C C . GLY A 1 90 ? 4.953 -2.345 -19.787 1.00 91.56 90 GLY A C 1
ATOM 720 O O . GLY A 1 90 ? 4.496 -3.463 -19.986 1.00 91.56 90 GLY A O 1
ATOM 721 N N . ILE A 1 91 ? 4.465 -1.512 -18.864 1.00 93.88 91 ILE A N 1
ATOM 722 C CA . ILE A 1 91 ? 3.358 -1.826 -17.958 1.00 93.88 91 ILE A CA 1
ATOM 723 C C . ILE A 1 91 ? 2.213 -0.829 -18.143 1.00 93.88 91 ILE A C 1
ATOM 725 O O . ILE A 1 91 ? 2.420 0.386 -18.189 1.00 93.88 91 ILE A O 1
ATOM 729 N N . ASN A 1 92 ? 0.991 -1.343 -18.234 1.00 95.62 92 ASN A N 1
ATOM 730 C CA . ASN A 1 92 ? -0.205 -0.533 -18.421 1.00 95.62 92 ASN A CA 1
ATOM 731 C C . ASN A 1 92 ? -0.673 0.104 -17.102 1.00 95.62 92 ASN A C 1
ATOM 733 O O . ASN A 1 92 ? -0.497 -0.444 -16.014 1.00 95.62 92 ASN A O 1
ATOM 737 N N . PHE A 1 93 ? -1.375 1.237 -17.182 1.00 95.19 93 PHE A N 1
ATOM 738 C CA . PHE A 1 93 ? -1.923 1.915 -15.997 1.00 95.19 93 PHE A CA 1
ATOM 739 C C . PHE A 1 93 ? -2.849 1.012 -15.155 1.00 95.19 93 PHE A C 1
ATOM 741 O O . PHE A 1 93 ? -2.811 1.030 -13.922 1.00 95.19 93 PHE A O 1
ATOM 748 N N . TRP A 1 94 ? -3.659 0.178 -15.810 1.00 96.31 94 TRP A N 1
ATOM 749 C CA . TRP A 1 94 ? -4.555 -0.757 -15.125 1.00 96.31 94 TRP A CA 1
ATOM 750 C C . TRP A 1 94 ? -3.802 -1.891 -14.423 1.00 96.31 94 TRP A C 1
ATOM 752 O O . TRP A 1 94 ? -4.183 -2.276 -13.323 1.00 96.31 94 TRP A O 1
ATOM 762 N N . GLU A 1 95 ? -2.700 -2.370 -15.002 1.00 95.75 95 GLU A N 1
ATOM 763 C CA . GLU A 1 95 ? -1.812 -3.360 -14.377 1.00 95.75 95 GLU A CA 1
ATOM 764 C C . GLU A 1 95 ? -1.170 -2.791 -13.109 1.00 95.75 95 GLU A C 1
ATOM 766 O O . GLU A 1 95 ? -1.192 -3.437 -12.064 1.00 95.75 95 GLU A O 1
ATOM 771 N N . ILE A 1 96 ? -0.700 -1.539 -13.159 1.00 96.81 96 ILE A N 1
ATOM 772 C CA . ILE A 1 96 ? -0.214 -0.820 -11.973 1.00 96.81 96 ILE A CA 1
ATOM 773 C C . ILE A 1 96 ? -1.311 -0.727 -10.911 1.00 96.81 96 ILE A C 1
ATOM 775 O O . ILE A 1 96 ? -1.074 -1.035 -9.746 1.00 96.81 96 ILE A O 1
ATOM 779 N N . THR A 1 97 ? -2.525 -0.342 -11.308 1.00 96.88 97 THR A N 1
ATOM 780 C CA . THR A 1 97 ? -3.663 -0.217 -10.385 1.00 96.88 97 THR A CA 1
ATOM 781 C C . THR A 1 97 ? -3.986 -1.551 -9.703 1.00 96.88 97 THR A C 1
ATOM 783 O O . THR A 1 97 ? -4.229 -1.580 -8.497 1.00 96.88 97 THR A O 1
ATOM 786 N N . LEU A 1 98 ? -3.925 -2.669 -10.437 1.00 96.69 98 LEU A N 1
ATOM 787 C CA . LEU A 1 98 ? -4.097 -4.009 -9.869 1.00 96.69 98 LEU A CA 1
ATOM 788 C C . LEU A 1 98 ? -3.015 -4.338 -8.836 1.00 96.69 98 LEU A C 1
ATOM 790 O O . LEU A 1 98 ? -3.329 -4.873 -7.775 1.00 96.69 98 LEU A O 1
ATOM 794 N N . VAL A 1 99 ? -1.753 -3.989 -9.098 1.00 96.94 99 VAL A N 1
ATOM 795 C CA . VAL A 1 99 ? -0.674 -4.202 -8.120 1.00 96.94 99 VAL A CA 1
ATOM 796 C C . VAL A 1 99 ? -0.851 -3.324 -6.881 1.00 96.94 99 VAL A C 1
ATOM 798 O O . VAL A 1 99 ? -0.629 -3.791 -5.763 1.00 96.94 99 VAL A O 1
ATOM 801 N N . MET A 1 100 ? -1.309 -2.081 -7.046 1.00 95.56 100 MET A N 1
ATOM 802 C CA . MET A 1 100 ? -1.645 -1.213 -5.914 1.00 95.56 100 MET A CA 1
ATOM 803 C C . MET A 1 100 ? -2.766 -1.812 -5.061 1.00 95.56 100 MET A C 1
ATOM 805 O O . MET A 1 100 ? -2.656 -1.816 -3.836 1.00 95.56 100 MET A O 1
ATOM 809 N N . LEU A 1 101 ? -3.785 -2.405 -5.690 1.00 95.94 101 LEU A N 1
ATOM 810 C CA . LEU A 1 101 ? -4.855 -3.111 -4.985 1.00 95.94 101 LEU A CA 1
ATOM 811 C C . LEU A 1 101 ? -4.309 -4.292 -4.169 1.00 95.94 101 LEU A C 1
ATOM 813 O O . LEU A 1 101 ? -4.680 -4.455 -3.009 1.00 95.94 101 LEU A O 1
ATOM 817 N N . VAL A 1 102 ? -3.388 -5.087 -4.729 1.00 95.69 102 VAL A N 1
ATOM 818 C CA . VAL A 1 102 ? -2.699 -6.153 -3.976 1.00 95.69 102 VAL A CA 1
ATOM 819 C C . VAL A 1 102 ? -1.967 -5.572 -2.766 1.00 95.69 102 VAL A C 1
ATOM 821 O O . VAL A 1 102 ? -2.064 -6.123 -1.669 1.00 95.69 102 VAL A O 1
ATOM 824 N N . GLY A 1 103 ? -1.274 -4.446 -2.939 1.00 93.62 103 GLY A N 1
ATOM 825 C CA . GLY A 1 103 ? -0.610 -3.749 -1.843 1.00 93.62 103 GLY A CA 1
ATOM 826 C C . GLY A 1 103 ? -1.576 -3.369 -0.716 1.00 93.62 103 GLY A C 1
ATOM 827 O O . GLY A 1 103 ? -1.302 -3.666 0.449 1.00 93.62 103 GLY A O 1
ATOM 828 N N . GLU A 1 104 ? -2.727 -2.787 -1.058 1.00 92.25 104 GLU A N 1
ATOM 829 C CA . GLU A 1 104 ? -3.761 -2.425 -0.083 1.00 92.25 104 GLU A CA 1
ATOM 830 C C . GLU A 1 104 ? -4.341 -3.651 0.638 1.00 92.25 104 GLU A C 1
ATOM 832 O O . GLU A 1 104 ? -4.464 -3.649 1.867 1.00 92.25 104 GLU A O 1
ATOM 837 N N . LEU A 1 105 ? -4.611 -4.738 -0.091 1.00 93.00 105 LEU A N 1
ATOM 838 C CA . LEU A 1 105 ? -5.090 -5.992 0.495 1.00 93.00 105 LEU A CA 1
ATOM 839 C C . LEU A 1 105 ? -4.106 -6.546 1.528 1.00 93.00 105 LEU A C 1
ATOM 841 O O . LEU A 1 105 ? -4.526 -6.954 2.610 1.00 93.00 105 LEU A O 1
ATOM 845 N N . VAL A 1 106 ? -2.801 -6.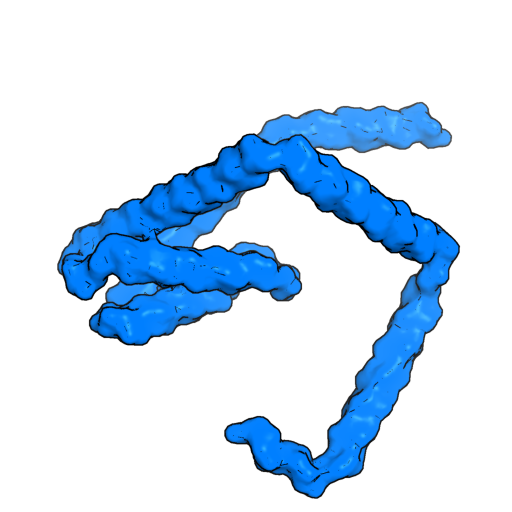511 1.248 1.00 92.25 106 VAL A N 1
ATOM 846 C CA . VAL A 1 106 ? -1.786 -6.966 2.211 1.00 92.25 106 VAL A CA 1
ATOM 847 C C . VAL A 1 106 ? -1.747 -6.057 3.439 1.00 92.25 106 VAL A C 1
ATOM 849 O O . VAL A 1 106 ? -1.639 -6.556 4.558 1.00 92.25 106 VAL A O 1
ATOM 852 N N . THR A 1 107 ? -1.888 -4.739 3.268 1.00 89.06 107 THR A N 1
ATOM 853 C CA . THR A 1 107 ? -1.932 -3.804 4.409 1.00 89.06 107 THR A CA 1
ATOM 854 C C . THR A 1 107 ? -3.191 -3.925 5.266 1.00 89.06 107 THR A C 1
ATOM 856 O O . THR A 1 107 ? -3.157 -3.552 6.435 1.00 89.06 107 THR A O 1
ATOM 859 N N . SER A 1 108 ? -4.284 -4.468 4.721 1.00 87.75 108 SER A N 1
ATOM 860 C CA . SER A 1 108 ? -5.536 -4.675 5.462 1.00 87.75 108 SER A CA 1
ATOM 861 C C . SER A 1 108 ? -5.437 -5.773 6.528 1.00 87.75 108 SER A C 1
ATOM 863 O O . SER A 1 108 ? -6.267 -5.842 7.435 1.00 87.75 108 SER A O 1
ATOM 865 N N . ILE A 1 109 ? -4.411 -6.627 6.445 1.00 88.12 109 ILE A N 1
ATOM 866 C CA . ILE A 1 109 ? -4.209 -7.734 7.375 1.00 88.12 109 ILE A CA 1
ATOM 867 C C . ILE A 1 109 ? -3.593 -7.192 8.677 1.00 88.12 109 ILE A C 1
ATOM 869 O O . ILE A 1 109 ? -2.487 -6.643 8.650 1.00 88.12 109 ILE A O 1
ATOM 873 N N . PRO A 1 110 ? -4.237 -7.385 9.843 1.00 78.56 110 PRO A N 1
ATOM 874 C CA . PRO A 1 110 ? -3.718 -6.909 11.121 1.00 78.56 110 PRO A CA 1
ATOM 875 C C . PRO A 1 110 ? -2.608 -7.841 11.638 1.00 78.56 110 PRO A C 1
ATOM 877 O O . PRO A 1 110 ? -2.823 -8.649 12.537 1.00 78.56 110 PRO A O 1
ATOM 880 N N . ILE A 1 111 ? -1.402 -7.739 11.070 1.00 78.56 111 ILE A N 1
ATOM 881 C CA . ILE A 1 111 ? -0.230 -8.544 11.482 1.00 78.56 111 ILE A CA 1
ATOM 882 C C . ILE A 1 111 ? 0.500 -7.905 12.684 1.00 78.56 111 ILE A C 1
ATOM 884 O O . ILE A 1 111 ? 1.433 -8.475 13.239 1.00 78.56 111 ILE A O 1
ATOM 888 N N . GLY A 1 112 ? 0.073 -6.719 13.134 1.00 74.56 112 GLY A N 1
ATOM 889 C CA . GLY A 1 112 ? 0.695 -6.012 14.262 1.00 74.56 112 GLY A CA 1
ATOM 890 C C . GLY A 1 112 ? 2.106 -5.490 13.964 1.00 74.56 112 GLY A C 1
ATOM 891 O O . GLY A 1 112 ? 2.789 -5.023 14.871 1.00 74.56 112 GLY A O 1
ATOM 892 N N . VAL A 1 113 ? 2.542 -5.555 12.701 1.00 80.69 113 VAL A N 1
ATOM 893 C CA . VAL A 1 113 ? 3.817 -5.003 12.239 1.00 80.69 113 VAL A CA 1
ATOM 894 C C . VAL A 1 113 ? 3.587 -3.551 11.817 1.00 80.69 113 VAL A C 1
ATOM 896 O O . VAL A 1 113 ? 2.883 -3.312 10.831 1.00 80.69 113 VAL A O 1
ATOM 899 N N . PRO A 1 114 ? 4.159 -2.564 12.529 1.00 72.25 114 PRO A N 1
ATOM 900 C CA . PRO A 1 114 ? 4.010 -1.164 12.159 1.00 72.25 114 PRO A CA 1
ATOM 901 C C . PRO A 1 114 ? 4.587 -0.927 10.757 1.00 72.25 114 PRO A C 1
ATOM 903 O O . PRO A 1 114 ? 5.715 -1.315 10.458 1.00 72.25 114 PRO A O 1
ATOM 906 N N . GLY A 1 115 ? 3.779 -0.342 9.872 1.00 72.56 115 GLY A N 1
ATOM 907 C CA . GLY A 1 115 ? 4.151 -0.038 8.485 1.00 72.56 115 GLY A CA 1
ATOM 908 C C . GLY A 1 115 ? 4.230 -1.234 7.525 1.00 72.56 115 GLY A C 1
ATOM 909 O O . GLY A 1 115 ? 4.391 -1.023 6.324 1.00 72.56 115 GLY A O 1
ATOM 910 N N . MET A 1 116 ? 4.081 -2.475 8.010 1.00 86.06 116 MET A N 1
ATOM 911 C CA . MET A 1 116 ? 4.098 -3.701 7.189 1.00 86.06 116 MET A CA 1
ATOM 912 C C . MET A 1 116 ? 5.307 -3.790 6.234 1.00 86.06 116 MET A C 1
ATOM 914 O O . MET A 1 116 ? 5.195 -4.306 5.118 1.00 86.06 116 MET A O 1
ATOM 918 N N . LEU A 1 117 ? 6.456 -3.264 6.674 1.00 85.12 117 LEU A N 1
ATOM 919 C CA . LEU A 1 117 ? 7.689 -3.205 5.890 1.00 85.12 117 LEU A CA 1
ATOM 920 C C . LEU A 1 117 ? 8.188 -4.618 5.559 1.00 85.12 117 LEU A C 1
ATOM 922 O O . LEU A 1 117 ? 8.216 -5.506 6.409 1.00 85.12 117 LEU A O 1
ATOM 926 N N . GLY A 1 118 ? 8.578 -4.826 4.309 1.00 88.00 118 GLY A N 1
ATOM 927 C CA . GLY A 1 118 ? 9.013 -6.098 3.742 1.00 88.00 118 GLY A CA 1
ATOM 928 C C . GLY A 1 118 ? 7.871 -6.930 3.153 1.00 88.00 118 GLY A C 1
ATOM 929 O O . GLY A 1 118 ? 8.029 -7.488 2.069 1.00 88.00 118 GLY A O 1
ATOM 930 N N . PHE A 1 119 ? 6.713 -7.007 3.817 1.00 91.31 119 PHE A N 1
ATOM 931 C CA . PHE A 1 119 ? 5.597 -7.847 3.354 1.00 91.31 119 PHE A CA 1
ATOM 932 C C . PHE A 1 119 ? 4.955 -7.306 2.087 1.00 91.31 119 PHE A C 1
ATOM 934 O O . PHE A 1 119 ? 4.713 -8.042 1.130 1.00 91.31 119 PHE A O 1
ATOM 941 N N . VAL A 1 120 ? 4.668 -6.012 2.082 1.00 92.88 120 VAL A N 1
ATOM 942 C CA . VAL A 1 120 ? 3.960 -5.414 0.959 1.00 92.88 120 VAL A CA 1
ATOM 943 C C . VAL A 1 120 ? 4.919 -5.148 -0.195 1.00 92.88 120 VAL A C 1
ATOM 945 O O . VAL A 1 120 ? 4.540 -5.315 -1.346 1.00 92.88 120 VAL A O 1
ATOM 948 N N . GLU A 1 121 ? 6.177 -4.819 0.096 1.00 94.56 121 GLU A N 1
ATOM 949 C CA . GLU A 1 121 ? 7.248 -4.713 -0.892 1.00 94.56 121 GLU A CA 1
ATOM 950 C C . GLU A 1 121 ? 7.422 -6.041 -1.630 1.00 94.56 121 GLU A C 1
ATOM 952 O O . GLU A 1 121 ? 7.490 -6.058 -2.858 1.00 94.56 121 GLU A O 1
ATOM 957 N N . ALA A 1 122 ? 7.432 -7.159 -0.898 1.00 94.75 122 ALA A N 1
ATOM 958 C CA . ALA A 1 122 ? 7.487 -8.484 -1.495 1.00 94.75 122 ALA A CA 1
ATOM 959 C C . ALA A 1 122 ? 6.244 -8.762 -2.351 1.00 94.75 122 ALA A C 1
ATOM 961 O O . ALA A 1 122 ? 6.379 -9.158 -3.506 1.00 94.75 122 ALA A O 1
ATOM 962 N N . ALA A 1 123 ? 5.041 -8.513 -1.826 1.00 95.69 123 ALA A N 1
ATOM 963 C CA . ALA A 1 123 ? 3.798 -8.767 -2.552 1.00 95.69 123 ALA A CA 1
ATOM 964 C C . ALA A 1 123 ? 3.683 -7.939 -3.842 1.00 95.69 123 ALA A C 1
ATOM 966 O O . ALA A 1 123 ? 3.365 -8.483 -4.901 1.00 95.69 123 ALA A O 1
ATOM 967 N N . MET A 1 124 ? 3.988 -6.642 -3.780 1.00 96.25 124 MET A N 1
ATOM 968 C CA . MET A 1 124 ? 3.952 -5.749 -4.938 1.00 96.25 124 MET A CA 1
ATOM 969 C C . MET A 1 124 ? 5.041 -6.104 -5.954 1.00 96.25 124 MET A C 1
ATOM 971 O O . MET A 1 124 ? 4.740 -6.231 -7.138 1.00 96.25 124 MET A O 1
ATOM 975 N N . SER A 1 125 ? 6.278 -6.353 -5.507 1.00 96.88 125 SER A N 1
ATOM 976 C CA . SER A 1 125 ? 7.378 -6.732 -6.406 1.00 96.88 125 SER A CA 1
ATOM 977 C C . SER A 1 125 ? 7.078 -8.039 -7.134 1.00 96.88 125 SER A C 1
ATOM 979 O O . SER A 1 125 ? 7.263 -8.124 -8.344 1.00 96.88 125 SER A O 1
ATOM 981 N N . LEU A 1 126 ? 6.568 -9.048 -6.419 1.00 97.25 126 LEU A N 1
ATOM 982 C CA . LEU A 1 126 ? 6.162 -10.319 -7.018 1.00 97.25 126 LEU A CA 1
ATOM 983 C C . LEU A 1 126 ? 5.012 -10.139 -8.009 1.00 97.25 126 LEU A C 1
ATOM 985 O O . LEU A 1 126 ? 5.025 -10.768 -9.062 1.00 97.25 126 LEU A O 1
ATOM 989 N N . SER A 1 127 ? 4.052 -9.264 -7.705 1.00 97.44 127 SER A N 1
ATOM 990 C CA . SER A 1 127 ? 2.935 -8.973 -8.608 1.00 97.44 127 SER A CA 1
ATOM 991 C C . SER A 1 127 ? 3.415 -8.294 -9.892 1.00 97.44 127 SER A C 1
ATOM 993 O O . SER A 1 127 ? 3.027 -8.707 -10.979 1.00 97.44 127 SER A O 1
ATOM 995 N N . TYR A 1 128 ? 4.328 -7.324 -9.796 1.00 97.31 128 TYR A N 1
ATOM 996 C CA . TYR A 1 128 ? 4.950 -6.711 -10.972 1.00 97.31 128 TYR A CA 1
ATOM 997 C C . TYR A 1 128 ? 5.755 -7.721 -11.797 1.00 97.31 128 TYR A C 1
ATOM 999 O O . TYR A 1 128 ? 5.635 -7.746 -13.020 1.00 97.31 128 TYR A O 1
ATOM 1007 N N . VAL A 1 129 ? 6.528 -8.598 -11.148 1.00 97.56 129 VAL A N 1
ATOM 1008 C CA . VAL A 1 129 ? 7.257 -9.674 -11.840 1.00 97.56 129 VAL A CA 1
ATOM 1009 C C . VAL A 1 129 ? 6.302 -10.635 -12.544 1.00 97.56 129 VAL A C 1
ATOM 1011 O O . VAL A 1 129 ? 6.551 -11.016 -13.685 1.00 97.56 129 VAL A O 1
ATOM 1014 N N . ALA A 1 130 ? 5.188 -10.995 -11.903 1.00 96.81 130 ALA A N 1
ATOM 1015 C CA . ALA A 1 130 ? 4.167 -11.856 -12.496 1.00 96.81 130 ALA A CA 1
ATOM 1016 C C . ALA A 1 130 ? 3.505 -11.228 -13.734 1.00 96.81 130 ALA A C 1
ATOM 1018 O O . ALA A 1 130 ? 3.088 -11.953 -14.633 1.00 96.81 130 ALA A O 1
ATOM 1019 N N . LEU A 1 131 ? 3.455 -9.896 -13.804 1.00 95.69 131 LEU A N 1
ATOM 1020 C CA . LEU A 1 131 ? 2.958 -9.135 -14.954 1.00 95.69 131 LEU A CA 1
ATOM 1021 C C . LEU A 1 131 ? 4.022 -8.917 -16.047 1.00 95.69 131 LEU A C 1
ATOM 1023 O O . LEU A 1 131 ? 3.753 -8.252 -17.040 1.00 95.69 131 LEU A O 1
ATOM 1027 N N . GLY A 1 132 ? 5.221 -9.490 -15.894 1.00 94.06 132 GLY A N 1
ATOM 1028 C CA . GLY A 1 132 ? 6.286 -9.433 -16.898 1.00 94.06 132 GLY A CA 1
ATOM 1029 C C . GLY A 1 132 ? 7.299 -8.303 -16.700 1.00 94.06 132 GLY A C 1
ATOM 1030 O O . GLY A 1 132 ? 8.190 -8.131 -17.535 1.00 94.06 132 GLY A O 1
ATOM 1031 N N . VAL A 1 133 ? 7.225 -7.554 -15.594 1.00 96.44 133 VAL A N 1
ATOM 1032 C CA . VAL A 1 133 ? 8.240 -6.545 -15.268 1.00 96.44 133 VAL A CA 1
ATOM 1033 C C . VAL A 1 133 ? 9.540 -7.240 -14.842 1.00 96.44 133 VAL A C 1
ATOM 1035 O O . VAL A 1 133 ? 9.515 -8.102 -13.960 1.00 96.44 133 VAL A O 1
ATOM 1038 N N . PRO A 1 134 ? 10.708 -6.864 -15.397 1.00 96.69 134 PRO A N 1
ATOM 1039 C CA . PRO A 1 134 ? 11.988 -7.402 -14.949 1.00 96.69 134 PRO A CA 1
ATOM 1040 C C . PRO A 1 134 ? 12.189 -7.205 -13.442 1.00 96.69 134 PRO A C 1
ATOM 1042 O O . PRO A 1 134 ? 11.993 -6.104 -12.928 1.00 96.69 134 PRO A O 1
ATOM 1045 N N . ALA A 1 135 ? 12.636 -8.248 -12.735 1.00 96.19 135 ALA A N 1
ATOM 1046 C CA . ALA A 1 135 ? 12.703 -8.256 -11.269 1.00 96.19 135 ALA A CA 1
ATOM 1047 C C . ALA A 1 135 ? 13.465 -7.066 -10.663 1.00 96.19 135 ALA A C 1
ATOM 1049 O O . ALA A 1 135 ? 13.016 -6.490 -9.676 1.00 96.19 135 ALA A O 1
ATOM 1050 N N . GLY A 1 136 ? 14.577 -6.649 -11.279 1.00 96.44 136 GLY A N 1
ATOM 1051 C CA . GLY A 1 136 ? 15.333 -5.480 -10.819 1.00 96.44 136 GLY A CA 1
ATOM 1052 C C . GLY A 1 136 ? 14.520 -4.182 -10.874 1.00 96.44 136 GLY A C 1
ATOM 1053 O O . GLY A 1 136 ? 14.548 -3.402 -9.925 1.00 96.44 136 GLY A O 1
ATOM 1054 N N . ILE A 1 137 ? 13.744 -3.985 -11.945 1.00 95.88 137 ILE A N 1
ATOM 1055 C CA . ILE A 1 137 ? 12.874 -2.814 -12.113 1.00 95.88 137 ILE A CA 1
ATOM 1056 C C . ILE A 1 137 ? 11.689 -2.909 -11.154 1.00 95.88 137 ILE A C 1
ATOM 1058 O O . ILE A 1 137 ? 11.390 -1.936 -10.475 1.00 95.88 137 ILE A O 1
ATOM 1062 N N . ALA A 1 138 ? 11.055 -4.079 -11.045 1.00 96.94 138 ALA A N 1
ATOM 1063 C CA . ALA A 1 138 ? 9.913 -4.304 -10.162 1.00 96.94 138 ALA A CA 1
ATOM 1064 C C . ALA A 1 138 ? 10.237 -3.990 -8.693 1.00 96.94 138 ALA A C 1
ATOM 1066 O O . ALA A 1 138 ? 9.482 -3.277 -8.030 1.00 96.94 138 ALA A O 1
ATOM 1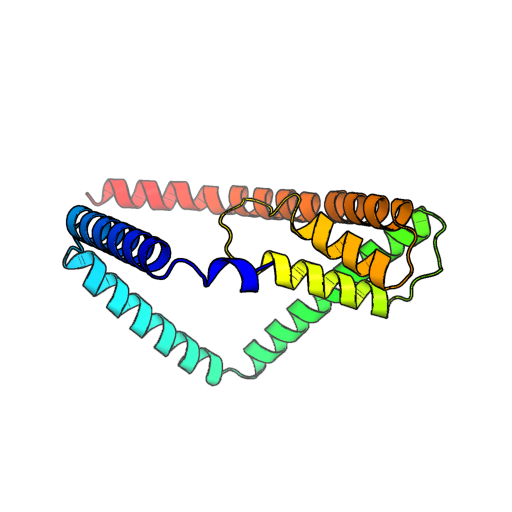067 N N . ILE A 1 139 ? 11.374 -4.485 -8.195 1.00 96.81 139 ILE A N 1
ATOM 1068 C CA . ILE A 1 139 ? 11.819 -4.249 -6.816 1.00 96.81 139 ILE A CA 1
ATOM 1069 C C . ILE A 1 139 ? 12.163 -2.772 -6.613 1.00 96.81 139 ILE A C 1
ATOM 1071 O O . ILE A 1 139 ? 11.683 -2.155 -5.662 1.00 96.81 139 ILE A O 1
ATOM 1075 N N . ALA A 1 140 ? 12.957 -2.182 -7.511 1.00 96.94 140 ALA A N 1
ATOM 1076 C CA . ALA A 1 140 ? 13.358 -0.783 -7.395 1.00 96.94 140 ALA A CA 1
ATOM 1077 C C . ALA A 1 140 ? 12.156 0.175 -7.479 1.00 96.94 140 ALA A C 1
ATOM 1079 O O . ALA A 1 140 ? 12.030 1.064 -6.638 1.00 96.94 140 ALA A O 1
ATOM 1080 N N . ALA A 1 141 ? 11.236 -0.050 -8.421 1.00 96.31 141 ALA A N 1
ATOM 1081 C CA . ALA A 1 141 ? 9.998 0.713 -8.538 1.00 96.31 141 ALA A CA 1
ATOM 1082 C C . ALA A 1 141 ? 9.167 0.590 -7.259 1.00 96.31 141 ALA A C 1
ATOM 1084 O O . ALA A 1 141 ? 8.769 1.601 -6.690 1.00 96.31 141 ALA A O 1
ATOM 1085 N N . THR A 1 142 ? 8.968 -0.629 -6.750 1.00 96.31 142 THR A N 1
ATOM 1086 C CA . THR A 1 142 ? 8.205 -0.864 -5.515 1.00 96.31 142 THR A CA 1
ATOM 1087 C C . THR A 1 142 ? 8.798 -0.113 -4.325 1.00 96.31 142 THR A C 1
ATOM 1089 O O . THR A 1 142 ? 8.059 0.528 -3.579 1.00 96.31 142 THR A O 1
ATOM 1092 N N . LEU A 1 143 ? 10.123 -0.137 -4.162 1.00 95.56 143 LEU A N 1
ATOM 1093 C CA . LEU A 1 143 ? 10.805 0.593 -3.093 1.00 95.56 143 LEU A CA 1
ATOM 1094 C C . LEU A 1 143 ? 10.658 2.112 -3.237 1.00 95.56 143 LEU A C 1
ATOM 1096 O O . LEU A 1 143 ? 10.423 2.788 -2.240 1.00 95.56 143 LEU A O 1
ATOM 1100 N N . LEU A 1 144 ? 10.747 2.653 -4.455 1.00 95.88 144 LEU A N 1
ATOM 1101 C CA . LEU A 1 144 ? 10.542 4.082 -4.715 1.00 95.88 144 LEU A CA 1
ATOM 1102 C C . LEU A 1 144 ? 9.092 4.510 -4.460 1.00 95.88 144 LEU A C 1
ATOM 1104 O O . LEU A 1 144 ? 8.855 5.514 -3.792 1.00 95.88 144 LEU A O 1
ATOM 1108 N N . ILE A 1 145 ? 8.120 3.723 -4.926 1.00 94.88 145 ILE A N 1
ATOM 1109 C CA . ILE A 1 145 ? 6.688 3.943 -4.672 1.00 94.88 145 ILE A CA 1
ATOM 1110 C C . ILE A 1 145 ? 6.432 3.996 -3.168 1.00 94.88 145 ILE A C 1
ATOM 1112 O O . ILE A 1 145 ? 5.781 4.913 -2.668 1.00 94.88 145 ILE A O 1
ATOM 1116 N N . ARG A 1 146 ? 6.988 3.026 -2.439 1.00 91.88 146 ARG A N 1
ATOM 1117 C CA . ARG A 1 146 ? 6.912 2.946 -0.983 1.00 91.88 146 ARG A CA 1
ATOM 1118 C C . ARG A 1 146 ? 7.555 4.146 -0.318 1.00 91.88 146 ARG A C 1
ATOM 1120 O O . ARG A 1 146 ? 6.933 4.745 0.550 1.00 91.88 146 ARG A O 1
ATOM 1127 N N . LEU A 1 147 ? 8.752 4.532 -0.745 1.00 93.06 147 LEU A N 1
ATOM 1128 C CA . LEU A 1 147 ? 9.451 5.695 -0.212 1.00 93.06 147 LEU A CA 1
ATOM 1129 C C . LEU A 1 147 ? 8.618 6.977 -0.354 1.00 93.06 147 LEU A C 1
ATOM 1131 O O . LEU A 1 147 ? 8.617 7.803 0.547 1.00 93.06 147 LEU A O 1
ATOM 1135 N N . ILE A 1 148 ? 7.879 7.134 -1.447 1.00 93.44 148 ILE A N 1
ATOM 1136 C CA . ILE A 1 148 ? 7.048 8.320 -1.667 1.00 93.44 148 ILE A CA 1
ATOM 1137 C C . ILE A 1 148 ? 5.757 8.236 -0.843 1.00 93.44 148 ILE A C 1
ATOM 1139 O O . ILE A 1 148 ? 5.483 9.113 -0.027 1.00 93.44 148 ILE A O 1
ATOM 1143 N N . LEU A 1 149 ? 4.968 7.175 -1.032 1.00 91.88 149 LEU A N 1
ATOM 1144 C CA . LEU A 1 149 ? 3.619 7.080 -0.469 1.00 91.88 149 LEU A CA 1
ATOM 1145 C C . LEU A 1 149 ? 3.623 6.837 1.041 1.00 91.88 149 LEU A C 1
ATOM 1147 O O . LEU A 1 149 ? 2.876 7.485 1.766 1.00 91.88 149 LEU A O 1
ATOM 1151 N N . TYR A 1 150 ? 4.475 5.933 1.530 1.00 89.81 150 TYR A N 1
ATOM 1152 C CA . TYR A 1 150 ? 4.516 5.613 2.956 1.00 89.81 150 TYR A CA 1
ATOM 1153 C C . TYR A 1 150 ? 4.981 6.812 3.777 1.00 89.81 150 TYR A C 1
ATOM 1155 O O . TYR A 1 150 ? 4.385 7.133 4.800 1.00 89.81 150 TYR A O 1
ATOM 1163 N N . TRP A 1 151 ? 6.029 7.503 3.327 1.00 88.38 151 TRP A N 1
ATOM 1164 C CA . TRP A 1 151 ? 6.533 8.660 4.059 1.00 88.38 151 TRP A CA 1
ATOM 1165 C C . TRP A 1 151 ? 5.584 9.846 3.981 1.00 88.38 151 TRP A C 1
ATOM 1167 O O . TRP A 1 151 ? 5.437 10.553 4.976 1.00 88.38 151 TRP A O 1
ATOM 1177 N N . TRP A 1 152 ? 4.891 10.027 2.856 1.00 88.75 152 TRP A N 1
ATOM 1178 C CA . TRP A 1 152 ? 3.801 10.992 2.773 1.00 88.75 152 TRP A CA 1
ATOM 1179 C C . TRP A 1 152 ? 2.713 10.697 3.811 1.00 88.75 152 TRP A C 1
ATOM 1181 O O . TRP A 1 152 ? 2.370 11.576 4.603 1.00 88.75 152 TRP A O 1
ATOM 1191 N N . ASP A 1 153 ? 2.242 9.450 3.883 1.00 88.19 153 ASP A N 1
ATOM 1192 C CA . ASP A 1 153 ? 1.231 9.032 4.857 1.00 88.19 153 ASP A CA 1
ATOM 1193 C C . ASP A 1 153 ? 1.724 9.211 6.303 1.00 88.19 153 ASP A C 1
ATOM 1195 O O . ASP A 1 153 ? 0.970 9.692 7.150 1.00 88.19 153 ASP A O 1
ATOM 1199 N N . VAL A 1 154 ? 2.992 8.900 6.597 1.00 88.44 154 VAL A N 1
ATOM 1200 C CA . VAL A 1 154 ? 3.601 9.111 7.923 1.00 88.44 154 VAL A CA 1
ATOM 1201 C C . VAL A 1 154 ? 3.647 10.592 8.289 1.00 88.44 154 VAL A C 1
ATOM 1203 O O . VAL A 1 154 ? 3.302 10.946 9.415 1.00 88.44 154 VAL A O 1
ATOM 1206 N N . VAL A 1 155 ? 4.046 11.468 7.365 1.00 90.94 155 VAL A N 1
ATOM 1207 C CA . VAL A 1 155 ? 4.116 12.915 7.610 1.00 90.94 155 VAL A CA 1
ATOM 1208 C C . VAL A 1 155 ? 2.723 13.486 7.839 1.00 90.94 155 VAL A C 1
ATOM 1210 O O . VAL A 1 155 ? 2.505 14.163 8.842 1.00 90.94 155 VAL A O 1
ATOM 1213 N N . VAL A 1 156 ? 1.767 13.180 6.959 1.00 89.56 156 VAL A N 1
ATOM 1214 C CA . VAL A 1 156 ? 0.387 13.668 7.080 1.00 89.56 156 VAL A CA 1
ATOM 1215 C C . VAL A 1 156 ? -0.233 13.169 8.380 1.00 89.56 156 VAL A C 1
ATOM 1217 O O . VAL A 1 156 ? -0.703 13.974 9.181 1.00 89.56 156 VAL A O 1
ATOM 1220 N N . THR A 1 157 ? -0.155 11.864 8.644 1.00 87.44 157 THR A N 1
ATOM 1221 C CA . THR A 1 157 ? -0.701 11.269 9.870 1.00 87.44 157 THR A CA 1
ATOM 1222 C C . THR A 1 157 ? -0.005 11.817 11.111 1.00 87.44 157 THR A C 1
ATOM 1224 O O . THR A 1 157 ? -0.669 12.093 12.105 1.00 87.44 157 THR A O 1
ATOM 1227 N N . GLY A 1 158 ? 1.312 12.024 11.065 1.00 88.31 158 GLY A N 1
ATOM 1228 C CA . GLY A 1 158 ? 2.088 12.603 12.160 1.00 88.31 158 GLY A CA 1
ATOM 1229 C C . GLY A 1 158 ? 1.688 14.046 12.466 1.00 88.31 158 GLY A C 1
ATOM 1230 O O . GLY A 1 158 ? 1.503 14.391 13.632 1.00 88.31 158 GLY A O 1
ATOM 1231 N N . ILE A 1 159 ? 1.484 14.874 11.437 1.00 90.12 159 ILE A N 1
ATOM 1232 C CA . ILE A 1 159 ? 0.997 16.254 11.585 1.00 90.12 159 ILE A CA 1
ATOM 1233 C C . ILE A 1 159 ? -0.424 16.254 12.146 1.00 90.12 159 ILE A C 1
ATOM 1235 O O . ILE A 1 159 ? -0.693 16.948 13.125 1.00 90.12 159 ILE A O 1
ATOM 1239 N N . THR A 1 160 ? -1.327 15.456 11.574 1.00 89.69 160 THR A N 1
ATOM 1240 C CA . THR A 1 160 ? -2.699 15.316 12.072 1.00 89.69 160 THR A CA 1
ATOM 1241 C C . THR A 1 160 ? -2.687 14.878 13.536 1.00 89.69 160 THR A C 1
ATOM 1243 O O . THR A 1 160 ? -3.288 15.534 14.383 1.00 89.69 160 THR A O 1
ATOM 1246 N N . ALA A 1 161 ? -1.929 13.838 13.879 1.00 88.62 161 ALA A N 1
ATOM 1247 C CA . ALA A 1 161 ? -1.795 13.380 15.253 1.00 88.62 161 ALA A CA 1
ATOM 1248 C C . ALA A 1 161 ? -1.247 14.483 16.170 1.00 88.62 161 ALA A C 1
ATOM 1250 O O . ALA A 1 161 ? -1.793 14.685 17.247 1.00 88.62 161 ALA A O 1
ATOM 1251 N N . ALA A 1 162 ? -0.234 15.245 15.754 1.00 88.62 162 ALA A N 1
ATOM 1252 C CA . ALA A 1 162 ? 0.310 16.345 16.547 1.00 88.62 162 ALA A CA 1
ATOM 1253 C C . ALA A 1 162 ? -0.739 17.439 16.817 1.00 88.62 162 ALA A C 1
ATOM 1255 O O . ALA A 1 162 ? -0.930 17.823 17.973 1.00 88.62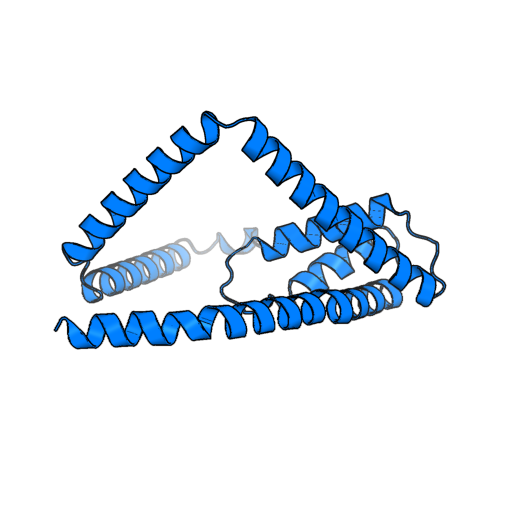 162 ALA A O 1
ATOM 1256 N N . LEU A 1 163 ? -1.468 17.877 15.785 1.00 88.44 163 LEU A N 1
ATOM 1257 C CA . LEU A 1 163 ? -2.500 18.914 15.892 1.00 88.44 163 LEU A CA 1
ATOM 1258 C C . LEU A 1 163 ? -3.663 18.484 16.797 1.00 88.44 163 LEU A C 1
ATOM 1260 O O . LEU A 1 163 ? -4.067 19.236 17.683 1.00 88.44 163 LEU A O 1
ATOM 1264 N N . TYR A 1 164 ? -4.165 17.257 16.635 1.00 84.06 164 TYR A N 1
ATOM 1265 C CA . TYR A 1 164 ? -5.274 16.746 17.445 1.00 84.06 164 TYR A CA 1
ATOM 1266 C C . TYR A 1 164 ? -4.826 16.268 18.843 1.00 84.06 164 TYR A C 1
ATOM 1268 O O . TYR A 1 164 ? -5.593 16.364 19.803 1.00 84.06 164 TYR A O 1
ATOM 1276 N N . SER A 1 165 ? -3.568 15.838 19.020 1.00 67.62 165 SER A N 1
ATOM 1277 C CA . SER A 1 165 ? -3.015 15.462 20.337 1.00 67.62 165 SER A CA 1
ATOM 1278 C C . SER A 1 165 ? -2.881 16.647 21.298 1.00 67.62 165 SER A C 1
ATOM 1280 O O . SER A 1 165 ? -2.944 16.458 22.516 1.00 67.62 165 SER A O 1
ATOM 1282 N N . GLY A 1 166 ? -2.765 17.873 20.770 1.00 60.44 166 GLY A N 1
ATOM 1283 C CA . GLY A 1 166 ? -2.844 19.103 21.558 1.00 60.44 166 GLY A CA 1
ATOM 1284 C C . GLY A 1 166 ? -4.167 19.232 22.322 1.00 60.44 166 GLY A C 1
ATOM 1285 O O . GLY A 1 166 ? -4.164 19.691 23.459 1.00 60.44 166 GLY A O 1
ATOM 1286 N N . GLY A 1 167 ? -5.275 18.740 21.753 1.00 56.38 167 GLY A N 1
ATOM 1287 C CA . GLY A 1 167 ? -6.563 18.620 22.443 1.00 56.38 167 GLY A CA 1
ATOM 1288 C C . GLY A 1 167 ? -6.626 17.426 23.401 1.00 56.38 167 GLY A C 1
ATOM 1289 O O . GLY A 1 167 ? -7.227 17.519 24.468 1.00 56.38 167 GLY A O 1
ATOM 1290 N N . LEU A 1 168 ? -5.947 16.320 23.077 1.00 55.31 168 LEU A N 1
ATOM 1291 C CA . LEU A 1 168 ? -5.915 15.102 23.898 1.00 55.31 168 LEU A CA 1
ATOM 1292 C C . LEU A 1 168 ? -5.255 15.330 25.269 1.00 55.31 168 LEU A C 1
ATOM 1294 O O . LEU A 1 168 ? -5.726 14.799 26.272 1.00 55.31 168 LEU A O 1
ATOM 1298 N N . LYS A 1 169 ? -4.216 16.176 25.342 1.00 55.50 169 LYS A N 1
ATOM 1299 C CA . LYS A 1 169 ? -3.626 16.614 26.624 1.00 55.50 169 LYS A CA 1
ATOM 1300 C C . LYS A 1 169 ? -4.623 17.387 27.496 1.00 55.50 169 LYS A C 1
ATOM 1302 O O . LYS A 1 169 ? -4.538 17.315 28.718 1.00 55.50 169 LYS A O 1
ATOM 1307 N N . THR A 1 170 ? -5.569 18.099 26.889 1.00 56.72 170 THR A N 1
ATOM 1308 C CA . THR A 1 170 ? -6.624 18.841 27.594 1.00 56.72 170 THR A CA 1
ATOM 1309 C C . THR A 1 170 ? -7.707 17.899 28.121 1.00 56.72 170 THR A C 1
ATOM 1311 O O . THR A 1 170 ? -8.128 18.045 29.264 1.00 56.72 170 THR A O 1
ATOM 1314 N N . PHE A 1 171 ? -8.089 16.876 27.347 1.00 56.28 171 PHE A N 1
ATOM 1315 C CA . PHE A 1 171 ? -9.024 15.835 27.796 1.00 56.28 171 PHE A CA 1
ATOM 1316 C C . PHE A 1 171 ? -8.443 14.950 28.911 1.00 56.28 171 PHE A C 1
ATOM 1318 O O . PHE A 1 171 ? -9.151 14.635 29.861 1.00 56.28 171 PHE A O 1
ATOM 1325 N N . LEU A 1 172 ? -7.151 14.608 28.847 1.00 62.59 172 LEU A N 1
ATOM 1326 C CA . LEU A 1 172 ? -6.477 13.840 29.903 1.00 62.59 172 LEU A CA 1
ATOM 1327 C C . LEU A 1 172 ? -6.360 14.634 31.217 1.00 62.59 172 LEU A C 1
ATOM 1329 O O . LEU A 1 172 ? -6.590 14.078 32.288 1.00 62.59 172 LEU A O 1
ATOM 1333 N N . ARG A 1 173 ? -6.094 15.948 31.144 1.00 57.81 173 ARG A N 1
ATOM 1334 C CA . ARG A 1 173 ? -6.079 16.825 32.331 1.00 57.81 173 ARG A CA 1
ATOM 1335 C C . ARG A 1 173 ? -7.471 17.063 32.919 1.00 57.81 173 ARG A C 1
ATOM 1337 O O . ARG A 1 173 ? -7.577 17.218 34.128 1.00 57.81 173 ARG A O 1
ATOM 1344 N N . ALA A 1 174 ? -8.522 17.071 32.098 1.00 58.03 174 ALA A N 1
ATOM 1345 C CA . ALA A 1 174 ? -9.900 17.152 32.584 1.00 58.03 174 ALA A CA 1
ATOM 1346 C C . ALA A 1 174 ? -10.304 15.881 33.357 1.00 58.03 174 ALA A C 1
ATOM 1348 O O . ALA A 1 174 ? -10.923 15.987 34.410 1.00 58.03 174 ALA A O 1
ATOM 1349 N N . SER A 1 175 ? -9.875 14.694 32.904 1.00 55.09 175 SER A N 1
ATOM 1350 C CA . SER A 1 175 ? -10.139 13.433 33.616 1.00 55.09 175 SER A CA 1
ATOM 1351 C C . SER A 1 175 ? -9.341 13.246 34.914 1.00 55.09 175 SER A C 1
ATOM 1353 O O . SER A 1 175 ? -9.776 12.493 35.776 1.00 55.09 175 SER A O 1
ATOM 1355 N N . GLU A 1 176 ? -8.196 13.922 35.074 1.00 59.69 176 GLU A N 1
ATOM 1356 C CA . GLU A 1 176 ? -7.431 13.947 36.337 1.00 59.69 176 GLU A CA 1
ATOM 1357 C C . GLU A 1 176 ? -8.015 14.916 37.378 1.00 59.69 176 GLU A C 1
ATOM 1359 O O . GLU A 1 176 ? -7.675 14.818 38.552 1.00 59.69 176 GLU A O 1
ATOM 1364 N N . GLN A 1 177 ? -8.868 15.865 36.975 1.00 52.84 177 GLN A N 1
ATOM 1365 C CA . GLN A 1 177 ? -9.493 16.828 37.892 1.00 52.84 177 GLN A CA 1
ATOM 1366 C C . GLN A 1 177 ? -10.855 16.366 38.436 1.00 52.84 177 GLN A C 1
ATOM 1368 O O . GLN A 1 177 ? -11.349 16.962 39.391 1.00 52.84 177 GLN A O 1
ATOM 1373 N N . GLU A 1 178 ? -11.451 15.318 37.856 1.00 49.56 178 GLU A N 1
ATOM 1374 C CA . GLU A 1 178 ? -12.718 14.713 38.307 1.00 49.56 178 GLU A CA 1
ATOM 1375 C C . GLU A 1 178 ? -12.538 13.473 39.214 1.00 49.56 178 GLU A C 1
ATOM 1377 O O . GLU A 1 178 ? -13.535 12.875 39.625 1.00 49.56 178 GLU A O 1
ATOM 1382 N N . SER A 1 179 ? -11.298 13.085 39.547 1.00 41.62 179 SER A N 1
ATOM 1383 C CA . SER A 1 179 ? -10.966 12.013 40.510 1.00 41.62 179 SER A CA 1
ATOM 1384 C C . SER A 1 179 ? -10.421 12.561 41.821 1.00 41.62 179 SER A C 1
ATOM 1386 O O . SER A 1 179 ? -10.774 12.005 42.884 1.00 41.62 179 SER A O 1
#

Sequence (179 aa):
FILAASRHRGLVGWAANHFFNFYYKFIKKVGVDKRAKQKAQETTIQFSDAIVSMSHSPMGALLSLMIIVARLLVAALVSYWVFVSMNYYGINFWEITLVMLVGELVTSIPIGVPGMLGFVEAAMSLSYVALGVPAGIAIAATLLIRLILYWWDVVVTGITAALYSGGLKTFLRASEQES

Foldseek 3Di:
DVVVPPPCPPVVVVVVVVVVVVVVCVVVVVPCDPVVVVVVVVVVVVVVVVVVVVV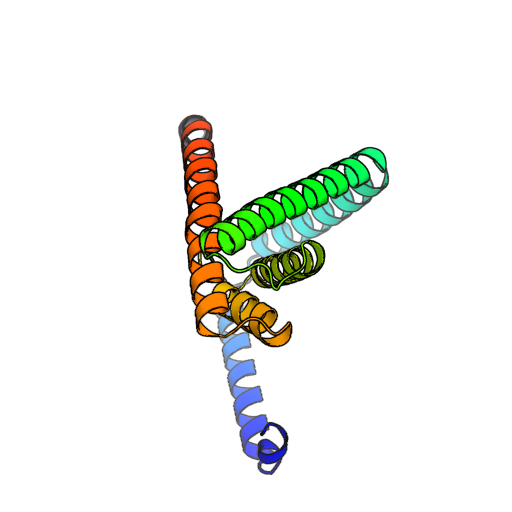VCVVVVVVVVVVVVVVLLVLLVLLVVLCVVVVHPPDDSVLSSVLSVQLVVQVVDPPVDVPCPPNSLVSSLVSCVVVVHDSVSSSVSSVVSCVPVVVVCVVVVVVVCVVVVVVVVVVVVVVVVVD

pLDDT: mean 82.86, std 14.26, range [41.62, 97.56]

Radius of gyration: 23.59 Å; chains: 1; bounding box: 45×59×61 Å

=== Feature glossary ===
Annotated list of the representations used here:

Nearest PDB structures. The Foldseek neighbor list gives the closest experimentally determined structures in the PDB, ranked by structural alignment. TM-score near 1 means near-identical fold; near 0.3 means only rough topology match. This is how one finds what a novel AlphaFold prediction most resembles in the solved-structure universe.

Foldseek 3Di. Foldseek's 3Di representation compresses backbone geometry into a per-residue letter drawn from a learned twenty-state alphabet. It captures the tertiary interaction pattern around each residue — which residues are packed against it in space, regardless of where they are in sequence.

Radius of gyration, Cα contacts, bounding box. Radius of gyration (Rg) is the root-mean-square distance of Cα atoms from their centroid — a single number for overall size and compactness. A globular domain of N residues has Rg ≈ 2.2·N^0.38 Å; an extended or disordered chain has a much larger Rg. The Cα contact count is the number of residue pairs whose Cα atoms are within 8 Å and are more than four positions apart in sequence — a standard proxy for tertiary packing density. The bounding box is the smallest axis-aligned box enclosing all Cα atoms.

InterPro / GO / CATH / organism. The annotation block draws on four external resources. InterPro: which protein families and domains the sequence belongs to. GO: standardized terms for what the protein does, what process it participates in, and where in the cell it acts. CATH: which structural fold it has in the CATH hierarchy. Organism: the species of origin.

mmCIF coordinates. The mmCIF block holds the 3D Cartesian coordinates of each backbone atom (N, Cα, C, O) in ångströms. mmCIF is the PDB's canonical archive format — a tagged-loop text representation of the atomic model.

pLDDT. pLDDT is the predicted lDDT-Cα score: AlphaFold's confidence that the local environment of each residue (all inter-atomic distances within 15 Å) is correctly placed. It is a per-residue number between 0 and 100, with higher meaning more reliable.

Backbone torsions (φ/ψ). φ (phi) and ψ (psi) are the two rotatable backbone dihedrals per residue: φ is the C(i-1)–N–Cα–C torsion, ψ is the N–Cα–C–N(i+1) torsion, both in degrees on (−180°, 180°]. α-helical residues cluster near (−60°, −45°); β-strand residues near (−120°, +130°). A Ramachandran plot is simply a scatter of (φ, ψ) for every residue.

B-factor. For experimental (PDB) structures, the B-factor (temperature factor) quantifies the positional spread of each atom in the crystal — a combination of thermal vibration and static disorder — in units of Å². High B-factors mark flexible loops or poorly resolved regions; low B-factors mark the rigid, well-ordered core.

Secondary structure (3-state, P-SEA). SS3 is a coarse helix/strand/coil call (letters a/b/c) made by the P-SEA algorithm from inter-Cα distances and dihedrals. It is less detailed than DSSP but needs only Cα positions.

Predicted aligned error. Predicted aligned error is AlphaFold's pairwise confidence. Unlike pLDDT (per-residue), PAE is per-residue-pair and captures whether two parts of the structure are correctly placed relative to each other. Units are ångströms of expected positional error.

Solvent-accessible surface area. Solvent-accessible surface area (SASA) is the area in Å² traced out by the centre of a 1.4 Å probe sphere (a water molecule) rolled over the protein's van der Waals surface (Shrake–Rupley / Lee–Richards construction). Buried residues have near-zero SASA; fully exposed residues can exceed 200 Å². The total SASA scales roughly with the number of surface residues.

Secondary structure (8-state, DSSP). The SS8 string is DSSP's per-residue secondary-structure call. α-helix (H) means an i→i+4 H-bond ladder; β-strand (E) means the residue participates in a β-sheet; 3₁₀ (G) and π (I) are tighter and wider helices; T/S are turns/bends; '-' is loop.

Rendered structure images. Structure images are PyMOL renders from six orthogonal camera directions. Cartoon representation draws helices as coils and strands as arrows; sticks shows the backbone as bonds; surface shows the solvent-excluded envelope. Rainbow coloring maps sequence position to hue (blue→red, N→C); chain coloring assigns a distinct color per polypeptide.

Sequence. The amino-acid sequence is the protein's primary structure: the linear order of residues from the N-terminus to the C-terminus, written in one-letter code. Everything else here — the 3D coordinates, the secondary structure, the domain annotations — is ultimately a consequence of this string.

Contact-map, Ramachandran, and PAE plots. Three diagnostic plots accompany the record. The Cα contact map visualizes the tertiary structure as a 2D adjacency matrix (8 Å cutoff, sequence-local contacts suppressed). The Ramachandran plot shows the distribution of backbone (φ, ψ) torsions, with points in the α and β basins reflecting secondary structure content. The PAE plot shows AlphaFold's inter-residue confidence as a color matrix.